Protein AF-0000000076353585 (afdb_homodimer)

Sequence (232 aa):
MDGVPEPHTGWTFLTNHARVLAAIADNHNARIRDIAAHCRLTERAVQKIIADLEQDGYLSHTREGRTNTYQIDPAKVLRHPAESGLSVASLLSVLARDEADRTGSSQDGGRHAAATMDGVPEPHTGWTFLTNHARVLAAIADNHNARIRDIAAHCRLTERAVQKIIADLEQDGYLSHTREGRTNTYQIDPAKVLRHPAESGLSVASLLSVLARDEADRTGSSQDGGRHAAAT

Organism: Streptomyces venezuelae (NCBI:txid54571)

InterPro domains:
  IPR000835 MarR-type HTH domain [PF12802] (16-64)
  IPR036388 Winged helix-like DNA-binding domain superfamily [G3DSA:1.10.10.10] (7-103)
  IPR036390 Winged helix DNA-binding domain superfamily [SSF46785] (16-74)

Radius of gyration: 20.51 Å; Cα contacts (8 Å, |Δi|>4): 302; chains: 2; bounding box: 51×63×80 Å

Secondary structure (DSSP, 8-state):
---------S--SB-HHHHHHHHHHH-TT--HHHHHHHHT--HHHHHHHHHHHHHTTSEEEEEETTEEEEEE-TTPBPSSGGGTT-BHHHHHHHHHHHHHHHHHHHGGGSS-----/---------S--SB-HHHHHHHHHHH-TT--HHHHHHHHT--HHHHHHHHHHHHHTTSEEEEEETTEEEEEE-TTPBPSSGGGTT-BHHHHHHHHHHHHHHHHHHSTTSSS-----

Foldseek 3Di:
DPPQQPPDPDDDDDDLLLQLLLVCVVPQFDDLVRSCVRSSHDSVVSVVSQVVCVVVPQWDWDDDPPIIGIDGDFQDWDDDPVGRVHTNVNSNVVVPPVVVVVVPVVVVPPVDDPDD/DPPQQPPDPDDDDDDLLLQLLLVCVVPQFDDLVRSCVRSSHDSVVSVVSQVVCVVVPQWDWDDDPPIIGIDGDFQDWDDDPVGRVHTNVNSNVVVPPVVVVVVPVVVVPPVDDPPD

pLDDT: mean 79.36, std 21.55, range [29.83, 97.62]

Nearest PDB structures (foldseek):
  4rs8-assembly1_B  TM=8.308E-01  e=4.180E-04  Sulfolobus sp. NOB8H2
  5k5q-assembly1_B  TM=6.939E-01  e=6.486E-04  Sulfolobus sp. NOB8H2
  5kk1-assembly1_A  TM=6.957E-01  e=1.007E-03  Sulfolobus sp. NOB8H2
  5k5q-assembly1_D  TM=6.888E-01  e=1.007E-03  Sulfolobus sp. NOB8H2
  2rdp-assembly1_A-2  TM=6.358E-01  e=5.837E-03  Geobacillus stearothermophilus

Structure (mmCIF, N/CA/C/O backbone):
data_AF-0000000076353585-model_v1
#
loop_
_entity.id
_entity.type
_entity.pdbx_description
1 polymer 'ArsR family transcriptional regulator'
#
loop_
_atom_site.group_PDB
_atom_site.id
_atom_site.type_symbol
_atom_site.label_atom_id
_atom_site.label_alt_id
_atom_site.label_comp_id
_atom_site.label_asym_id
_atom_site.label_entity_id
_atom_site.label_seq_id
_atom_site.pdbx_PDB_ins_code
_atom_site.Cartn_x
_atom_site.Cartn_y
_atom_site.Cartn_z
_atom_site.occupancy
_atom_site.B_iso_or_equiv
_atom_site.auth_seq_id
_atom_site.auth_comp_id
_atom_site.auth_asym_id
_atom_site.auth_atom_id
_atom_site.pdbx_PDB_model_num
ATOM 1 N N . MET A 1 1 ? 14.633 -10.211 -25.953 1 34.78 1 MET A N 1
ATOM 2 C CA . MET A 1 1 ? 15.008 -9.555 -24.703 1 34.78 1 MET A CA 1
ATOM 3 C C . MET A 1 1 ? 13.773 -9.242 -23.875 1 34.78 1 MET A C 1
ATOM 5 O O . MET A 1 1 ? 12.859 -8.555 -24.328 1 34.78 1 MET A O 1
ATOM 9 N N . ASP A 1 2 ? 13.32 -10.227 -23.203 1 38 2 ASP A N 1
ATOM 10 C CA . ASP A 1 2 ? 12.07 -10.188 -22.438 1 38 2 ASP A CA 1
ATOM 11 C C . ASP A 1 2 ? 11.992 -8.922 -21.578 1 38 2 ASP A C 1
ATOM 13 O O . ASP A 1 2 ? 12.828 -8.711 -20.703 1 38 2 ASP A O 1
ATOM 17 N N . GLY A 1 3 ? 11.672 -7.871 -22.266 1 40.31 3 GLY A N 1
ATOM 18 C CA . GLY A 1 3 ? 11.602 -6.52 -21.719 1 40.31 3 GLY A CA 1
ATOM 19 C C . GLY A 1 3 ? 11.086 -6.473 -20.297 1 40.31 3 GLY A C 1
ATOM 20 O O . GLY A 1 3 ? 9.969 -6.914 -20.016 1 40.31 3 GLY A O 1
ATOM 21 N N . VAL A 1 4 ? 12.008 -6.695 -19.406 1 48 4 VAL A N 1
ATOM 22 C CA . VAL A 1 4 ? 11.68 -6.504 -18 1 48 4 VAL A CA 1
ATOM 23 C C . VAL A 1 4 ? 10.781 -5.281 -17.844 1 48 4 VAL A C 1
ATOM 25 O O . VAL A 1 4 ? 11.086 -4.207 -18.359 1 48 4 VAL A O 1
ATOM 28 N N . PRO A 1 5 ? 9.547 -5.52 -17.719 1 52.25 5 PRO A N 1
ATOM 29 C CA . PRO A 1 5 ? 8.703 -4.336 -17.531 1 52.25 5 PRO A CA 1
ATOM 30 C C . PRO A 1 5 ? 9.359 -3.27 -16.656 1 52.25 5 PRO A C 1
ATOM 32 O O . PRO A 1 5 ? 10.125 -3.598 -15.75 1 52.25 5 PRO A O 1
ATOM 35 N N . GLU A 1 6 ? 9.805 -2.232 -17.172 1 52.41 6 GLU A N 1
ATOM 36 C CA . GLU A 1 6 ? 10.438 -1.125 -16.469 1 52.41 6 GLU A CA 1
ATOM 37 C C . GLU A 1 6 ? 9.703 -0.822 -15.156 1 52.41 6 GLU A C 1
ATOM 39 O O . GLU A 1 6 ? 8.477 -0.684 -15.148 1 52.41 6 GLU A O 1
ATOM 44 N N . PRO A 1 7 ? 10.352 -1.129 -14.023 1 55.44 7 PRO A N 1
ATOM 45 C CA . PRO A 1 7 ? 9.758 -0.772 -12.734 1 55.44 7 PRO A CA 1
ATOM 46 C C . PRO A 1 7 ? 9.195 0.646 -12.719 1 55.44 7 PRO A C 1
ATOM 48 O O . PRO A 1 7 ? 9.656 1.508 -13.469 1 55.44 7 PRO A O 1
ATOM 51 N N . HIS A 1 8 ? 7.973 0.809 -12.477 1 59.97 8 HIS A N 1
ATOM 52 C CA . HIS A 1 8 ? 7.414 2.146 -12.32 1 59.97 8 HIS A CA 1
ATOM 53 C C . HIS A 1 8 ? 8.352 3.047 -11.516 1 59.97 8 HIS A C 1
ATOM 55 O O . HIS A 1 8 ? 8.969 2.602 -10.547 1 59.97 8 HIS A O 1
ATOM 61 N N . THR A 1 9 ? 8.734 4.109 -12.305 1 72.19 9 THR A N 1
ATOM 62 C CA . THR A 1 9 ? 9.633 5.094 -11.711 1 72.19 9 THR A CA 1
ATOM 63 C C . THR A 1 9 ? 8.859 6.059 -10.812 1 72.19 9 THR A C 1
ATOM 65 O O . THR A 1 9 ? 7.719 6.406 -11.109 1 72.19 9 THR A O 1
ATOM 68 N N . GLY A 1 10 ? 9.25 6.129 -9.578 1 85.19 10 GLY A N 1
ATOM 69 C CA . GLY A 1 10 ? 8.68 7.074 -8.625 1 85.19 10 GLY A CA 1
ATOM 70 C C . GLY A 1 10 ? 7.984 6.402 -7.457 1 85.19 10 GLY A C 1
ATOM 71 O O . GLY A 1 10 ? 7.906 5.172 -7.398 1 85.19 10 GLY A O 1
ATOM 72 N N . TRP A 1 11 ? 7.582 7.297 -6.621 1 89.19 11 TRP A N 1
ATOM 73 C CA . TRP A 1 11 ? 6.941 6.766 -5.426 1 89.19 11 TRP A CA 1
ATOM 74 C C . TRP A 1 11 ? 5.543 6.238 -5.742 1 89.19 11 TRP A C 1
ATOM 76 O O . TRP A 1 11 ? 4.906 6.695 -6.695 1 89.19 11 TRP A O 1
ATOM 86 N N . THR A 1 12 ? 5.055 5.184 -5.055 1 91.62 12 THR A N 1
ATOM 87 C CA . THR A 1 12 ? 3.715 4.605 -5.129 1 91.62 12 THR A CA 1
ATOM 88 C C . THR A 1 12 ? 3.129 4.422 -3.73 1 91.62 12 THR A C 1
ATOM 90 O O . THR A 1 12 ? 3.836 4.57 -2.73 1 91.62 12 THR A O 1
ATOM 93 N N . PHE A 1 13 ? 1.825 4.082 -3.686 1 92.19 13 PHE A N 1
ATOM 94 C CA . PHE A 1 13 ? 1.173 3.902 -2.393 1 92.19 13 PHE A CA 1
ATOM 95 C C . PHE A 1 13 ? 1.295 2.459 -1.921 1 92.19 13 PHE A C 1
ATOM 97 O O . PHE A 1 13 ? 1.41 2.199 -0.722 1 92.19 13 PHE A O 1
ATOM 104 N N . LEU A 1 14 ? 1.297 1.546 -2.889 1 91.81 14 LEU A N 1
ATOM 105 C CA . LEU A 1 14 ? 1.361 0.126 -2.561 1 91.81 14 LEU A CA 1
ATOM 106 C C . LEU A 1 14 ? 2.723 -0.455 -2.924 1 91.81 14 LEU A C 1
ATOM 108 O O . LEU A 1 14 ? 3.33 -0.05 -3.918 1 91.81 14 LEU A O 1
ATOM 112 N N . THR A 1 15 ? 3.176 -1.395 -2.137 1 93.12 15 THR A N 1
ATOM 113 C CA . THR A 1 15 ? 4.438 -2.074 -2.408 1 93.12 15 THR A CA 1
ATOM 114 C C . THR A 1 15 ? 4.242 -3.186 -3.434 1 93.12 15 THR A C 1
ATOM 116 O O . THR A 1 15 ? 3.111 -3.525 -3.783 1 93.12 15 THR A O 1
ATOM 119 N N . ASN A 1 16 ? 5.332 -3.754 -3.852 1 93.94 16 ASN A N 1
ATOM 120 C CA . ASN A 1 16 ? 5.277 -4.918 -4.73 1 93.94 16 ASN A CA 1
ATOM 121 C C . ASN A 1 16 ? 4.633 -6.113 -4.035 1 93.94 16 ASN A C 1
ATOM 123 O O . ASN A 1 16 ? 3.906 -6.887 -4.664 1 93.94 16 ASN A O 1
ATOM 127 N N . HIS A 1 17 ? 4.918 -6.227 -2.732 1 95.12 17 HIS A N 1
ATOM 128 C CA . HIS A 1 17 ? 4.301 -7.301 -1.962 1 95.12 17 HIS A CA 1
ATOM 129 C C . HIS A 1 17 ? 2.777 -7.203 -2.006 1 95.12 17 HIS A C 1
ATOM 131 O O . HIS A 1 17 ? 2.094 -8.211 -2.211 1 95.12 17 HIS A O 1
ATOM 137 N N . ALA A 1 18 ? 2.293 -6.043 -1.854 1 93.25 18 ALA A N 1
ATOM 138 C CA . ALA A 1 18 ? 0.85 -5.816 -1.89 1 93.25 18 ALA A CA 1
ATOM 139 C C . ALA A 1 18 ? 0.275 -6.148 -3.264 1 93.25 18 ALA A C 1
ATOM 141 O O . ALA A 1 18 ? -0.78 -6.781 -3.365 1 93.25 18 ALA A O 1
ATOM 142 N N . ARG A 1 19 ? 0.931 -5.758 -4.238 1 92.94 19 ARG A N 1
ATOM 143 C CA . ARG A 1 19 ? 0.463 -5.969 -5.605 1 92.94 19 ARG A CA 1
ATOM 144 C C . ARG A 1 19 ? 0.43 -7.453 -5.953 1 92.94 19 ARG A C 1
ATOM 146 O O . ARG A 1 19 ? -0.514 -7.926 -6.59 1 92.94 19 ARG A O 1
ATOM 153 N N . VAL A 1 20 ? 1.427 -8.055 -5.555 1 95.5 20 VAL A N 1
ATOM 154 C CA . VAL A 1 20 ? 1.499 -9.492 -5.805 1 95.5 20 VAL A CA 1
ATOM 155 C C . VAL A 1 20 ? 0.377 -10.203 -5.051 1 95.5 20 VAL A C 1
ATOM 157 O O . VAL A 1 20 ? -0.31 -11.055 -5.613 1 95.5 20 VAL A O 1
ATOM 160 N N . LEU A 1 21 ? 0.195 -9.852 -3.826 1 95.12 21 LEU A N 1
ATOM 161 C CA . LEU A 1 21 ? -0.879 -10.445 -3.035 1 95.12 21 LEU A CA 1
ATOM 162 C C . LEU A 1 21 ? -2.234 -10.203 -3.691 1 95.12 21 LEU A C 1
ATOM 164 O O . LEU A 1 21 ? -3.078 -11.102 -3.734 1 95.12 21 LEU A O 1
ATOM 168 N N . ALA A 1 22 ? -2.436 -9.062 -4.18 1 93.19 22 ALA A N 1
ATOM 169 C CA . ALA A 1 22 ? -3.689 -8.719 -4.84 1 93.19 22 ALA A CA 1
ATOM 170 C C . ALA A 1 22 ? -3.895 -9.555 -6.102 1 93.19 22 ALA A C 1
ATOM 172 O O . ALA A 1 22 ? -5.008 -10.008 -6.379 1 93.19 22 ALA A O 1
ATOM 173 N N . ALA A 1 23 ? -2.836 -9.664 -6.84 1 93.5 23 ALA A N 1
ATOM 174 C CA . ALA A 1 23 ? -2.91 -10.469 -8.055 1 93.5 23 ALA A CA 1
ATOM 175 C C . ALA A 1 23 ? -3.314 -11.906 -7.73 1 93.5 23 ALA A C 1
ATOM 177 O O . ALA A 1 23 ? -4.125 -12.5 -8.445 1 93.5 23 ALA A O 1
ATOM 178 N N . ILE A 1 24 ? -2.738 -12.391 -6.68 1 94.94 24 ILE A N 1
ATOM 179 C CA . ILE A 1 24 ? -3.037 -13.758 -6.262 1 94.94 24 ILE A CA 1
ATOM 180 C C . ILE A 1 24 ? -4.48 -13.836 -5.766 1 94.94 24 ILE A C 1
ATOM 182 O O . ILE A 1 24 ? -5.168 -14.836 -6.008 1 94.94 24 ILE A O 1
ATOM 186 N N . ALA A 1 25 ? -4.898 -12.859 -5.059 1 93.56 25 ALA A N 1
ATOM 187 C CA . ALA A 1 25 ? -6.277 -12.82 -4.574 1 93.56 25 ALA A CA 1
ATOM 188 C C . ALA A 1 25 ? -7.266 -12.844 -5.738 1 93.56 25 ALA A C 1
ATOM 190 O O . ALA A 1 25 ? -8.367 -13.391 -5.609 1 93.56 25 ALA A O 1
ATOM 191 N N . ASP A 1 26 ? -6.953 -12.273 -6.801 1 91.12 26 ASP A N 1
ATOM 192 C CA . ASP A 1 26 ? -7.801 -12.227 -7.988 1 91.12 26 ASP A CA 1
ATOM 193 C C . ASP A 1 26 ? -7.859 -13.594 -8.672 1 91.12 26 ASP A C 1
ATOM 195 O O . ASP A 1 26 ? -8.883 -13.953 -9.258 1 91.12 26 ASP A O 1
ATOM 199 N N . ASN A 1 27 ? -6.727 -14.203 -8.703 1 93.69 27 ASN A N 1
ATOM 200 C CA . ASN A 1 27 ? -6.613 -15.539 -9.289 1 93.69 27 ASN A CA 1
ATOM 201 C C . ASN A 1 27 ? -5.699 -16.438 -8.461 1 93.69 27 ASN A C 1
ATOM 203 O O . ASN A 1 27 ? -4.477 -16.391 -8.609 1 93.69 27 ASN A O 1
ATOM 207 N N . HIS A 1 28 ? -6.285 -17.344 -7.746 1 94 28 HIS A N 1
ATOM 208 C CA . HIS A 1 28 ? -5.578 -18.188 -6.785 1 94 28 HIS A CA 1
ATOM 209 C C . HIS A 1 28 ? -4.762 -19.266 -7.492 1 94 28 HIS A C 1
ATOM 211 O O . HIS A 1 28 ? -3.996 -19.984 -6.852 1 94 28 HIS A O 1
ATOM 217 N N . ASN A 1 29 ? -4.922 -19.359 -8.742 1 94.06 29 ASN A N 1
ATOM 218 C CA . ASN A 1 29 ? -4.168 -20.328 -9.523 1 94.06 29 ASN A CA 1
ATOM 219 C C . ASN A 1 29 ? -3.234 -19.641 -10.523 1 94.06 29 ASN A C 1
ATOM 221 O O . ASN A 1 29 ? -2.777 -20.266 -11.477 1 94.06 29 ASN A O 1
ATOM 225 N N . ALA A 1 30 ? -3.014 -18.406 -10.273 1 93.88 30 ALA A N 1
ATOM 226 C CA . ALA A 1 30 ? -2.188 -17.625 -11.195 1 93.88 30 ALA A CA 1
ATOM 227 C C . ALA A 1 30 ? -0.774 -18.203 -11.273 1 93.88 30 ALA A C 1
ATOM 229 O O . ALA A 1 30 ? -0.198 -18.594 -10.266 1 93.88 30 ALA A O 1
ATOM 230 N N . ARG A 1 31 ? -0.235 -18.219 -12.523 1 95.25 31 ARG A N 1
ATOM 231 C CA . ARG A 1 31 ? 1.156 -18.609 -12.711 1 95.25 31 ARG A CA 1
ATOM 232 C C . ARG A 1 31 ? 2.102 -17.453 -12.398 1 95.25 31 ARG A C 1
ATOM 234 O O . ARG A 1 31 ? 1.747 -16.297 -12.586 1 95.25 31 ARG A O 1
ATOM 241 N N . ILE A 1 32 ? 3.314 -17.844 -11.961 1 95.12 32 ILE A N 1
ATOM 242 C CA . ILE A 1 32 ? 4.324 -16.859 -11.586 1 95.12 32 ILE A CA 1
ATOM 243 C C . ILE A 1 32 ? 4.555 -15.891 -12.742 1 95.12 32 ILE A C 1
ATOM 245 O O . ILE A 1 32 ? 4.641 -14.68 -12.539 1 95.12 32 ILE A O 1
ATOM 249 N N . ARG A 1 33 ? 4.609 -16.406 -13.977 1 95.69 33 ARG A N 1
ATOM 250 C CA . ARG A 1 33 ? 4.875 -15.586 -15.148 1 95.69 33 ARG A CA 1
ATOM 251 C C . ARG A 1 33 ? 3.758 -14.57 -15.367 1 95.69 33 ARG A C 1
ATOM 253 O O . ARG A 1 33 ? 4.016 -13.43 -15.75 1 95.69 33 ARG A O 1
ATOM 260 N N . ASP A 1 34 ? 2.514 -14.945 -15.141 1 95.44 34 ASP A N 1
ATOM 261 C CA . ASP A 1 34 ? 1.366 -14.062 -15.312 1 95.44 34 ASP A CA 1
ATOM 262 C C . ASP A 1 34 ? 1.351 -12.977 -14.242 1 95.44 34 ASP A C 1
ATOM 264 O O . ASP A 1 34 ? 1.038 -11.812 -14.531 1 95.44 34 ASP A O 1
ATOM 268 N N . ILE A 1 35 ? 1.691 -13.352 -12.992 1 94.75 35 ILE A N 1
ATOM 269 C CA . ILE A 1 35 ? 1.768 -12.383 -11.898 1 94.75 35 ILE A CA 1
ATOM 270 C C . ILE A 1 35 ? 2.846 -11.344 -12.203 1 94.75 35 ILE A C 1
ATOM 272 O O . ILE A 1 35 ? 2.629 -10.148 -12.023 1 94.75 35 ILE A O 1
ATOM 276 N N . ALA A 1 36 ? 3.949 -11.867 -12.656 1 95.81 36 ALA A N 1
ATOM 277 C CA . ALA A 1 36 ? 5.082 -11 -12.984 1 95.81 36 ALA A CA 1
ATOM 278 C C . ALA A 1 36 ? 4.695 -9.969 -14.039 1 95.81 36 ALA A C 1
ATOM 280 O O . ALA A 1 36 ? 4.953 -8.773 -13.875 1 95.81 36 ALA A O 1
ATOM 281 N N . ALA A 1 37 ? 4.039 -10.391 -15.109 1 93.06 37 ALA A N 1
ATOM 282 C CA . ALA A 1 37 ? 3.594 -9.508 -16.172 1 93.06 37 ALA A CA 1
ATOM 283 C C . ALA A 1 37 ? 2.588 -8.484 -15.656 1 93.06 37 ALA A C 1
ATOM 285 O O . ALA A 1 37 ? 2.688 -7.293 -15.969 1 93.06 37 ALA A O 1
ATOM 286 N N . HIS A 1 38 ? 1.675 -8.914 -14.867 1 89.56 38 HIS A N 1
ATOM 287 C CA . HIS A 1 38 ? 0.62 -8.062 -14.336 1 89.56 38 HIS A CA 1
ATOM 288 C C . HIS A 1 38 ? 1.194 -6.977 -13.43 1 89.56 38 HIS A C 1
ATOM 290 O O . HIS A 1 38 ? 0.773 -5.82 -13.492 1 89.56 38 HIS A O 1
ATOM 296 N N . CYS A 1 39 ? 2.131 -7.305 -12.547 1 91.12 39 CYS A N 1
ATOM 297 C CA . CYS A 1 39 ? 2.691 -6.395 -11.555 1 91.12 39 CYS A CA 1
ATOM 298 C C . CYS A 1 39 ? 3.904 -5.656 -12.109 1 91.12 39 CYS A C 1
ATOM 300 O O . CYS A 1 39 ? 4.484 -4.805 -11.438 1 91.12 39 CYS A O 1
ATOM 302 N N . ARG A 1 40 ? 4.301 -5.957 -13.32 1 90.81 40 ARG A N 1
ATOM 303 C CA . ARG A 1 40 ? 5.473 -5.371 -13.969 1 90.81 40 ARG A CA 1
ATOM 304 C C . ARG A 1 40 ? 6.734 -5.617 -13.148 1 90.81 40 ARG A C 1
ATOM 306 O O . ARG A 1 40 ? 7.477 -4.684 -12.844 1 90.81 40 ARG A O 1
ATOM 313 N N . LEU A 1 41 ? 6.875 -6.828 -12.742 1 94.19 41 LEU A N 1
ATOM 314 C CA . LEU A 1 41 ? 8.039 -7.324 -12.008 1 94.19 41 LEU A CA 1
ATOM 315 C C . LEU A 1 41 ? 8.695 -8.477 -12.758 1 94.19 41 LEU A C 1
ATOM 317 O O . LEU A 1 41 ? 8.125 -9.016 -13.711 1 94.19 41 LEU A O 1
ATOM 321 N N . THR A 1 42 ? 9.938 -8.836 -12.375 1 95 42 THR A N 1
ATOM 322 C CA . THR A 1 42 ? 10.547 -10.062 -12.859 1 95 42 THR A CA 1
ATOM 323 C C . THR A 1 42 ? 9.945 -11.281 -12.164 1 95 42 THR A C 1
ATOM 325 O O . THR A 1 42 ? 9.414 -11.164 -11.055 1 95 42 THR A O 1
ATOM 328 N N . GLU A 1 43 ? 10.078 -12.445 -12.836 1 96.88 43 GLU A N 1
ATOM 329 C CA . GLU A 1 43 ? 9.625 -13.688 -12.219 1 96.88 43 GLU A CA 1
ATOM 330 C C . GLU A 1 43 ? 10.398 -13.984 -10.938 1 96.88 43 GLU A C 1
ATOM 332 O O . GLU A 1 43 ? 9.828 -14.492 -9.969 1 96.88 43 GLU A O 1
ATOM 337 N N . ARG A 1 44 ? 11.688 -13.664 -10.984 1 96.94 44 ARG A N 1
ATOM 338 C CA . ARG A 1 44 ? 12.516 -13.867 -9.805 1 96.94 44 ARG A CA 1
ATOM 339 C C . ARG A 1 44 ? 12 -13.047 -8.625 1 96.94 44 ARG A C 1
ATOM 341 O O . ARG A 1 44 ? 11.922 -13.555 -7.5 1 96.94 44 ARG A O 1
ATOM 348 N N . ALA A 1 45 ? 11.664 -11.789 -8.844 1 96.69 45 ALA A N 1
ATOM 349 C CA . ALA A 1 45 ? 11.133 -10.922 -7.805 1 96.69 45 ALA A CA 1
ATOM 350 C C . ALA A 1 45 ? 9.82 -11.469 -7.25 1 96.69 45 ALA A C 1
ATOM 352 O O . ALA A 1 45 ? 9.594 -11.445 -6.039 1 96.69 45 ALA A O 1
ATOM 353 N N . VAL A 1 46 ? 9.008 -11.977 -8.117 1 96.81 46 VAL A N 1
ATOM 354 C CA . VAL A 1 46 ? 7.727 -12.523 -7.703 1 96.81 46 VAL A CA 1
ATOM 355 C C . VAL A 1 46 ? 7.949 -13.766 -6.836 1 96.81 46 VAL A C 1
ATOM 357 O O . VAL A 1 46 ? 7.289 -13.938 -5.809 1 96.81 46 VAL A O 1
ATOM 360 N N . GLN A 1 47 ? 8.797 -14.609 -7.223 1 97.06 47 GLN A N 1
ATOM 361 C CA . GLN A 1 47 ? 9.125 -15.789 -6.434 1 97.06 47 GLN A CA 1
ATOM 362 C C . GLN A 1 47 ? 9.57 -15.406 -5.027 1 97.06 47 GLN A C 1
ATOM 364 O O . GLN A 1 47 ? 9.133 -16 -4.043 1 97.06 47 GLN A O 1
ATOM 369 N N . LYS A 1 48 ? 10.414 -14.414 -4.953 1 97.62 48 LYS A N 1
ATOM 370 C CA . LYS A 1 48 ? 10.891 -13.938 -3.656 1 97.62 48 LYS A CA 1
ATOM 371 C C . LYS A 1 48 ? 9.75 -13.375 -2.818 1 97.62 48 LYS A C 1
ATOM 373 O O . LYS A 1 48 ? 9.656 -13.648 -1.619 1 97.62 48 LYS A O 1
ATOM 378 N N . ILE A 1 49 ? 9 -12.578 -3.447 1 97.31 49 ILE A N 1
ATOM 379 C CA . ILE A 1 49 ? 7.863 -11.969 -2.76 1 97.31 49 ILE A CA 1
ATOM 380 C C . I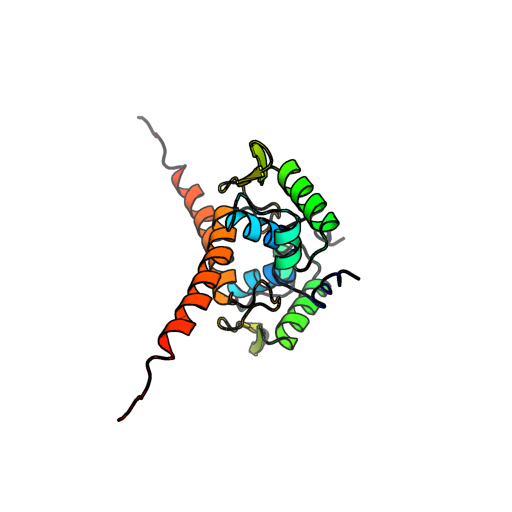LE A 1 49 ? 6.934 -13.062 -2.232 1 97.31 49 ILE A C 1
ATOM 382 O O . ILE A 1 49 ? 6.488 -13.008 -1.084 1 97.31 49 ILE A O 1
ATOM 386 N N . ILE A 1 50 ? 6.605 -14.062 -3.055 1 96.94 50 ILE A N 1
ATOM 387 C CA . ILE A 1 50 ? 5.75 -15.172 -2.643 1 96.94 50 ILE A CA 1
ATOM 388 C C . ILE A 1 50 ? 6.379 -15.898 -1.453 1 96.94 50 ILE A C 1
ATOM 390 O O . ILE A 1 50 ? 5.691 -16.234 -0.488 1 96.94 50 ILE A O 1
ATOM 394 N N . ALA A 1 51 ? 7.625 -16.141 -1.525 1 97.19 51 ALA A N 1
ATOM 395 C CA . ALA A 1 51 ? 8.336 -16.766 -0.415 1 97.19 51 ALA A CA 1
ATOM 396 C C . ALA A 1 51 ? 8.219 -15.93 0.856 1 97.19 51 ALA A C 1
ATOM 398 O O . ALA A 1 51 ? 7.996 -16.469 1.943 1 97.19 51 ALA A O 1
ATOM 399 N N . ASP A 1 52 ? 8.422 -14.625 0.77 1 96.75 52 ASP A N 1
ATOM 400 C CA . ASP A 1 52 ? 8.273 -13.711 1.899 1 96.75 52 ASP A CA 1
ATOM 401 C C . ASP A 1 52 ? 6.875 -13.82 2.506 1 96.75 52 ASP A C 1
ATOM 403 O O . ASP A 1 52 ? 6.73 -13.922 3.727 1 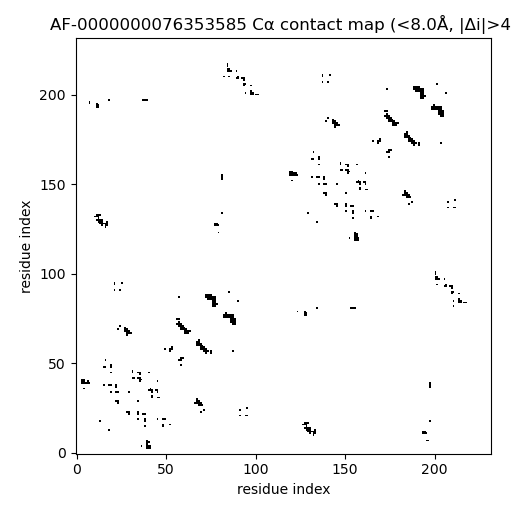96.75 52 ASP A O 1
ATOM 407 N N . LEU A 1 53 ? 5.875 -13.766 1.645 1 96.62 53 LEU A N 1
ATOM 408 C CA . LEU A 1 53 ? 4.48 -13.805 2.078 1 96.62 53 LEU A CA 1
ATOM 409 C C . LEU A 1 53 ? 4.16 -15.125 2.77 1 96.62 53 LEU A C 1
ATOM 411 O O . LEU A 1 53 ? 3.422 -15.148 3.758 1 96.62 53 LEU A O 1
ATOM 415 N N . GLU A 1 54 ? 4.727 -16.203 2.25 1 96.69 54 GLU A N 1
ATOM 416 C CA . GLU A 1 54 ? 4.523 -17.516 2.859 1 96.69 54 GLU A CA 1
ATOM 417 C C . GLU A 1 54 ? 5.223 -17.609 4.215 1 96.69 54 GLU A C 1
ATOM 419 O O . GLU A 1 54 ? 4.645 -18.109 5.18 1 96.69 54 GLU A O 1
ATOM 424 N N . GLN A 1 55 ? 6.41 -17.125 4.254 1 95.62 55 GLN A N 1
ATOM 425 C CA . GLN A 1 55 ? 7.195 -17.172 5.484 1 95.62 55 GLN A CA 1
ATOM 426 C C . GLN A 1 55 ? 6.504 -16.406 6.605 1 95.62 55 GLN A C 1
ATOM 428 O O . GLN A 1 55 ? 6.539 -16.828 7.766 1 95.62 55 GLN A O 1
ATOM 433 N N . ASP A 1 56 ? 5.902 -15.32 6.246 1 94.19 56 ASP A N 1
ATOM 434 C CA . ASP A 1 56 ? 5.281 -14.469 7.258 1 94.19 56 ASP A CA 1
ATOM 435 C C . ASP A 1 56 ? 3.812 -14.844 7.457 1 94.19 56 ASP A C 1
ATOM 437 O O . ASP A 1 56 ? 3.092 -14.172 8.203 1 94.19 56 ASP A O 1
ATOM 441 N N . GLY A 1 57 ? 3.309 -15.859 6.758 1 94.06 57 GLY A N 1
ATOM 442 C CA . GLY A 1 57 ? 2.021 -16.469 7.055 1 94.06 57 GLY A CA 1
ATOM 443 C C . GLY A 1 57 ? 0.87 -15.836 6.297 1 94.06 57 GLY A C 1
ATOM 444 O O . GLY A 1 57 ? -0.296 -16.094 6.605 1 94.06 57 GLY A O 1
ATOM 445 N N . TYR A 1 58 ? 1.077 -15.055 5.336 1 95.38 58 TYR A N 1
ATOM 446 C CA . TYR A 1 58 ? 0.021 -14.383 4.59 1 95.38 58 TYR A CA 1
ATOM 447 C C . TYR A 1 58 ? -0.531 -15.289 3.494 1 95.38 58 TYR A C 1
ATOM 449 O O . TYR A 1 58 ? -1.688 -15.148 3.088 1 95.38 58 TYR A O 1
ATOM 457 N N . LEU A 1 59 ? 0.35 -16.141 3.006 1 95.12 59 LEU A N 1
ATOM 458 C CA . LEU A 1 59 ? 0.05 -17 1.865 1 95.12 59 LEU A CA 1
ATOM 459 C C . LEU A 1 59 ? 0.52 -18.422 2.123 1 95.12 59 LEU A C 1
ATOM 461 O O . LEU A 1 59 ? 1.45 -18.641 2.902 1 95.12 59 LEU A O 1
ATOM 465 N N . SER A 1 60 ? -0.184 -19.312 1.597 1 95.62 60 SER A N 1
ATOM 466 C CA . SER A 1 60 ? 0.265 -20.703 1.46 1 95.62 60 SER A CA 1
ATOM 467 C C . SER A 1 60 ? -0.071 -21.25 0.081 1 95.62 60 SER A C 1
ATOM 469 O O . SER A 1 60 ? -0.945 -20.734 -0.611 1 95.62 60 SER A O 1
ATOM 471 N N . HIS A 1 61 ? 0.743 -22.109 -0.341 1 93.94 61 HIS A N 1
ATOM 472 C CA . HIS A 1 61 ? 0.378 -22.719 -1.618 1 93.94 61 HIS A CA 1
ATOM 473 C C . HIS A 1 61 ? 0.457 -24.234 -1.555 1 93.94 61 HIS A C 1
ATOM 475 O O . HIS A 1 61 ? 1.163 -24.797 -0.709 1 93.94 61 HIS A O 1
ATOM 481 N N . THR A 1 62 ? -0.404 -24.859 -2.283 1 92.12 62 THR A N 1
ATOM 482 C CA . THR A 1 62 ? -0.406 -26.297 -2.494 1 92.12 62 THR A CA 1
ATOM 483 C C . THR A 1 62 ? -0.339 -26.625 -3.982 1 92.12 62 THR A C 1
A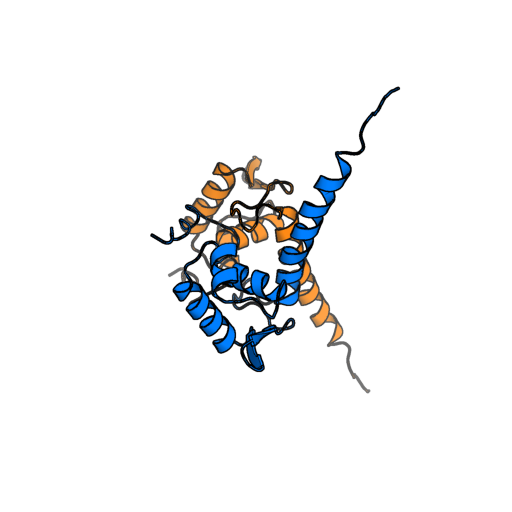TOM 485 O O . THR A 1 62 ? -0.814 -25.844 -4.816 1 92.12 62 THR A O 1
ATOM 488 N N . ARG A 1 63 ? 0.383 -27.703 -4.211 1 89.25 63 ARG A N 1
ATOM 489 C CA . ARG A 1 63 ? 0.5 -28.141 -5.594 1 89.25 63 ARG A CA 1
ATOM 490 C C . ARG A 1 63 ? -0.53 -29.219 -5.914 1 89.25 63 ARG A C 1
ATOM 492 O O . ARG A 1 63 ? -0.639 -30.219 -5.195 1 89.25 63 ARG A O 1
ATOM 499 N N . GLU A 1 64 ? -1.35 -28.875 -6.797 1 85.06 64 GLU A N 1
ATOM 500 C CA . GLU A 1 64 ? -2.26 -29.875 -7.348 1 85.06 64 GLU A CA 1
ATOM 501 C C . GLU A 1 64 ? -1.872 -30.25 -8.773 1 85.06 64 GLU A C 1
ATOM 503 O O . GLU A 1 64 ? -2.236 -29.547 -9.727 1 85.06 64 GLU A O 1
ATOM 508 N N . GLY A 1 65 ? -1.436 -31.453 -8.922 1 85.5 65 GLY A N 1
ATOM 509 C CA . GLY A 1 65 ? -0.886 -31.812 -10.219 1 85.5 65 GLY A CA 1
ATOM 510 C C . GLY A 1 65 ? 0.209 -30.859 -10.68 1 85.5 65 GLY A C 1
ATOM 511 O O . GLY A 1 65 ? 1.235 -30.719 -10.016 1 85.5 65 GLY A O 1
ATOM 512 N N . ARG A 1 66 ? -0.035 -30.172 -11.812 1 85.12 66 ARG A N 1
ATOM 513 C CA . ARG A 1 66 ? 0.963 -29.266 -12.375 1 85.12 66 ARG A CA 1
ATOM 514 C C . ARG A 1 66 ? 0.63 -27.812 -12.055 1 85.12 66 ARG A C 1
ATOM 516 O O . ARG A 1 66 ? 1.279 -26.891 -12.562 1 85.12 66 ARG A O 1
ATOM 523 N N . THR A 1 67 ? -0.41 -27.641 -11.188 1 87.56 67 THR A N 1
ATOM 524 C CA . THR A 1 67 ? -0.883 -26.297 -10.914 1 87.56 67 THR A CA 1
ATOM 525 C C . THR A 1 67 ? -0.743 -25.953 -9.438 1 87.56 67 THR A C 1
ATOM 527 O O . THR A 1 67 ? -1.021 -26.797 -8.578 1 87.56 67 THR A O 1
ATOM 530 N N . ASN A 1 68 ? -0.135 -24.781 -9.219 1 91 68 ASN A N 1
ATOM 531 C CA . ASN A 1 68 ? -0.1 -24.266 -7.855 1 91 68 ASN A CA 1
ATOM 532 C C . ASN A 1 68 ? -1.39 -23.531 -7.496 1 91 68 ASN A C 1
ATOM 534 O O . ASN A 1 68 ? -1.947 -22.812 -8.328 1 91 68 ASN A O 1
ATOM 538 N N . THR A 1 69 ? -1.902 -23.875 -6.312 1 94.19 69 THR A N 1
ATOM 539 C CA . THR A 1 69 ? -3.047 -23.141 -5.777 1 94.19 69 THR A CA 1
ATOM 540 C C . THR A 1 69 ? -2.654 -22.359 -4.531 1 94.19 69 THR A C 1
ATOM 542 O O . THR A 1 69 ? -2.121 -22.922 -3.576 1 94.19 69 THR A O 1
ATOM 545 N N . TYR A 1 70 ? -2.955 -21.047 -4.508 1 96.06 70 TYR A N 1
ATOM 546 C CA . TYR A 1 70 ? -2.592 -20.172 -3.402 1 96.06 70 TYR A CA 1
ATOM 547 C C . TYR A 1 70 ? -3.789 -19.922 -2.496 1 96.06 70 TYR A C 1
ATOM 549 O O . TYR A 1 70 ? -4.914 -19.75 -2.973 1 96.06 70 TYR A O 1
ATOM 557 N N . GLN A 1 71 ? -3.498 -19.969 -1.228 1 95.31 71 GLN A N 1
ATOM 558 C CA . GLN A 1 71 ? -4.488 -19.609 -0.219 1 95.31 71 GLN A CA 1
ATOM 559 C C . GLN A 1 71 ? -4.008 -18.438 0.622 1 95.31 71 GLN A C 1
ATOM 561 O O . GLN A 1 71 ? -2.871 -18.422 1.1 1 95.31 71 GLN A O 1
ATOM 566 N N . ILE A 1 72 ? -4.926 -17.484 0.736 1 95.69 72 ILE A N 1
ATOM 567 C CA . ILE A 1 72 ? -4.609 -16.297 1.507 1 95.69 72 ILE A CA 1
ATOM 568 C C . ILE A 1 72 ? -5.328 -16.344 2.854 1 95.69 72 ILE A C 1
ATOM 570 O O . ILE A 1 72 ? -6.492 -16.75 2.928 1 95.69 72 ILE A O 1
ATOM 574 N N . ASP A 1 73 ? -4.66 -15.984 3.879 1 94.56 73 ASP A N 1
ATOM 575 C CA . ASP A 1 73 ? -5.301 -15.805 5.18 1 94.56 73 ASP A CA 1
ATOM 576 C C . ASP A 1 73 ? -5.871 -14.398 5.32 1 94.56 73 ASP A C 1
ATOM 578 O O . ASP A 1 73 ? -5.145 -13.461 5.668 1 94.56 73 ASP A O 1
ATOM 582 N N . PRO A 1 74 ? -7.148 -14.289 5.215 1 90.38 74 PRO A N 1
ATOM 583 C CA . PRO A 1 74 ? -7.758 -12.961 5.191 1 90.38 74 PRO A CA 1
ATOM 584 C C . PRO A 1 74 ? -7.734 -12.273 6.555 1 90.38 74 PRO A C 1
ATOM 586 O O . PRO A 1 74 ? -7.832 -11.047 6.637 1 90.38 74 PRO A O 1
ATOM 589 N N . ALA A 1 75 ? -7.59 -12.992 7.586 1 90.38 75 ALA A N 1
ATOM 590 C CA . ALA A 1 75 ? -7.688 -12.445 8.938 1 90.38 75 ALA A CA 1
ATOM 591 C C . ALA A 1 75 ? -6.328 -11.938 9.422 1 90.38 75 ALA A C 1
ATOM 593 O O . ALA A 1 75 ? -6.246 -11.234 10.43 1 90.38 75 ALA A O 1
ATOM 594 N N . LYS A 1 76 ? -5.379 -12.312 8.719 1 91.44 76 LYS A N 1
ATOM 595 C CA . LYS A 1 76 ? -4.043 -11.875 9.109 1 91.44 76 LYS A CA 1
ATOM 596 C C . LYS A 1 76 ? -3.93 -10.352 9.07 1 91.44 76 LYS A C 1
ATOM 598 O O . LYS A 1 76 ? -4.426 -9.711 8.141 1 91.44 76 LYS A O 1
ATOM 603 N N . VAL A 1 77 ? -3.219 -9.844 10.117 1 89.38 77 VAL A N 1
ATOM 604 C CA . VAL A 1 77 ? -3.09 -8.398 10.227 1 89.38 77 VAL A CA 1
ATOM 605 C C . VAL A 1 77 ? -1.816 -7.938 9.516 1 89.38 77 VAL A C 1
ATOM 607 O O . VAL A 1 77 ? -0.84 -8.688 9.438 1 89.38 77 VAL A O 1
ATOM 610 N N . LEU A 1 78 ? -1.893 -6.691 9.102 1 88.69 78 LEU A N 1
ATOM 611 C CA . LEU A 1 78 ? -0.753 -6.137 8.383 1 88.69 78 LEU A CA 1
ATOM 612 C C . LEU A 1 78 ? 0.448 -5.973 9.312 1 88.69 78 LEU A C 1
ATOM 614 O O . LEU A 1 78 ? 0.285 -5.719 10.508 1 88.69 78 LEU A O 1
ATOM 618 N N . ARG A 1 79 ? 1.562 -6.047 8.812 1 82.56 79 ARG A N 1
ATOM 619 C CA . ARG A 1 79 ? 2.83 -6.188 9.523 1 82.56 79 ARG A CA 1
ATOM 620 C C . ARG A 1 79 ? 3.225 -4.887 10.211 1 82.56 79 ARG A C 1
ATOM 622 O O . ARG A 1 79 ? 3.811 -4.902 11.297 1 82.56 79 ARG A O 1
ATOM 629 N N . HIS A 1 80 ? 2.918 -3.766 9.594 1 79.75 80 HIS A N 1
ATOM 630 C CA . HIS A 1 80 ? 3.373 -2.5 10.156 1 79.75 80 HIS A CA 1
ATOM 631 C C . HIS A 1 80 ? 2.533 -2.105 11.367 1 79.75 80 HIS A C 1
ATOM 633 O O . HIS A 1 80 ? 1.301 -2.15 11.32 1 79.75 80 HIS A O 1
ATOM 639 N N . PRO A 1 81 ? 3.207 -1.712 12.383 1 74.81 81 PRO A N 1
ATOM 640 C CA . PRO A 1 81 ? 2.475 -1.354 13.602 1 74.81 81 PRO A CA 1
ATOM 641 C C . PRO A 1 81 ? 1.423 -0.272 13.359 1 74.81 81 PRO A C 1
ATOM 643 O O . PRO A 1 81 ? 0.357 -0.292 13.984 1 74.81 81 PRO A O 1
ATOM 646 N N . ALA A 1 82 ? 1.728 0.668 12.547 1 75 82 ALA A N 1
ATOM 647 C CA . ALA A 1 82 ? 0.775 1.736 12.258 1 75 82 ALA A CA 1
ATOM 648 C C . ALA A 1 82 ? -0.459 1.189 11.547 1 75 82 ALA A C 1
ATOM 650 O O . ALA A 1 82 ? -1.489 1.863 11.469 1 75 82 ALA A O 1
ATOM 651 N N . GLU A 1 83 ? -0.319 -0.093 11.156 1 76.69 83 GLU A N 1
ATOM 652 C CA . GLU A 1 83 ? -1.4 -0.703 10.391 1 76.69 83 GLU A CA 1
ATOM 653 C C . GLU A 1 83 ? -1.96 -1.93 11.102 1 76.69 83 GLU A C 1
ATOM 655 O O . GLU A 1 83 ? -2.66 -2.742 10.492 1 76.69 83 GLU A O 1
ATOM 660 N N . SER A 1 84 ? -1.572 -2.104 12.328 1 75.12 84 SER A N 1
ATOM 661 C CA . SER A 1 84 ? -1.907 -3.303 13.086 1 75.12 84 SER A CA 1
ATOM 662 C C . SER A 1 84 ? -3.418 -3.471 13.219 1 75.12 84 SER A C 1
ATOM 664 O O . SER A 1 84 ? -3.904 -4.574 13.477 1 75.12 84 SER A O 1
ATOM 666 N N . GLY A 1 85 ? -4.133 -2.531 12.906 1 77 85 GLY A N 1
ATOM 667 C CA . GLY A 1 85 ? -5.578 -2.66 12.969 1 77 85 GLY A CA 1
ATOM 668 C C . GLY A 1 85 ? -6.203 -3.053 11.648 1 77 85 GLY A C 1
ATOM 669 O O . GLY A 1 85 ? -7.395 -3.359 11.586 1 77 85 GLY A O 1
ATOM 670 N N . LEU A 1 86 ? -5.387 -3.189 10.695 1 85.38 86 LEU A N 1
ATOM 671 C CA . LEU A 1 86 ? -5.871 -3.523 9.359 1 85.38 86 LEU A CA 1
ATOM 672 C C . LEU A 1 86 ? -5.602 -4.988 9.031 1 85.38 86 LEU A C 1
ATOM 674 O O . LEU A 1 86 ? -4.527 -5.512 9.344 1 85.38 86 LEU A O 1
ATOM 678 N N . SER A 1 87 ? -6.617 -5.633 8.461 1 89.56 87 SER A N 1
ATOM 679 C CA . SER A 1 87 ? -6.453 -7.023 8.047 1 89.56 87 SER A CA 1
ATOM 680 C C . SER A 1 87 ? -6.117 -7.121 6.562 1 89.56 87 SER A C 1
ATOM 682 O O . SER A 1 87 ? -6.332 -6.172 5.805 1 89.56 87 SER A O 1
ATOM 684 N N . VAL A 1 88 ? -5.621 -8.305 6.129 1 91.44 88 VAL A N 1
ATOM 685 C CA . VAL A 1 88 ? -5.359 -8.625 4.73 1 91.44 88 VAL A CA 1
ATOM 686 C C . VAL A 1 88 ? -6.652 -8.516 3.926 1 91.44 88 VAL A C 1
ATOM 688 O O . VAL A 1 88 ? -6.66 -7.961 2.824 1 91.44 88 VAL A O 1
ATOM 691 N N . ALA A 1 89 ? -7.699 -8.953 4.516 1 89.88 89 ALA A N 1
ATOM 692 C CA . ALA A 1 89 ? -9 -8.898 3.859 1 89.88 89 ALA A CA 1
ATOM 693 C C . ALA A 1 89 ? -9.398 -7.453 3.547 1 89.88 89 ALA A C 1
ATOM 695 O O . ALA A 1 89 ? -9.898 -7.16 2.457 1 89.88 89 ALA A O 1
ATOM 696 N N . SER A 1 90 ? -9.219 -6.582 4.457 1 87.69 90 SER A N 1
ATOM 697 C CA . SER A 1 90 ? -9.547 -5.172 4.266 1 87.69 90 SER A CA 1
ATOM 698 C C . SER A 1 90 ? -8.727 -4.555 3.141 1 87.69 90 SER A C 1
ATOM 700 O O . SER A 1 90 ? -9.266 -3.848 2.287 1 87.69 90 SER A O 1
ATOM 702 N N . LEU A 1 91 ? -7.5 -4.891 3.164 1 88.81 91 LEU A N 1
ATOM 703 C CA . LEU A 1 91 ? -6.609 -4.387 2.121 1 88.81 91 LEU A CA 1
ATOM 704 C C . LEU A 1 91 ? -7.043 -4.895 0.749 1 88.81 91 LEU A C 1
ATOM 706 O O . LEU A 1 91 ? -7.172 -4.113 -0.195 1 88.81 91 LEU A O 1
ATOM 710 N N . LEU A 1 92 ? -7.355 -6.168 0.708 1 90.19 92 LEU A N 1
ATOM 711 C CA . LEU A 1 92 ? -7.699 -6.789 -0.566 1 90.19 92 LEU A CA 1
ATOM 712 C C . LEU A 1 92 ? -9.062 -6.305 -1.059 1 90.19 92 LEU A C 1
ATOM 714 O O . LEU A 1 92 ? -9.289 -6.207 -2.268 1 90.19 92 LEU A O 1
ATOM 718 N N . SER A 1 93 ? -9.922 -6.02 -0.189 1 85.69 93 SER A N 1
ATOM 719 C CA . SER A 1 93 ? -11.258 -5.555 -0.571 1 85.69 93 SER A CA 1
ATOM 720 C C . SER A 1 93 ? -11.18 -4.246 -1.354 1 85.69 93 SER A C 1
ATOM 722 O O . SER A 1 93 ? -11.953 -4.031 -2.289 1 85.69 93 SER A O 1
ATOM 724 N N . VAL A 1 94 ? -10.273 -3.471 -1.095 1 79.94 94 VAL A N 1
ATOM 725 C CA . VAL A 1 94 ? -10.125 -2.191 -1.783 1 79.94 94 VAL A CA 1
ATOM 726 C C . VAL A 1 94 ? -9.375 -2.395 -3.098 1 79.94 94 VAL A C 1
ATOM 728 O O . VAL A 1 94 ? -9.688 -1.751 -4.102 1 79.94 94 VAL A O 1
ATOM 731 N N . LEU A 1 95 ? -8.492 -3.299 -3.062 1 83.12 95 LEU A N 1
ATOM 732 C CA . LEU A 1 95 ? -7.695 -3.527 -4.262 1 83.12 95 LEU A CA 1
ATOM 733 C C . LEU A 1 95 ? -8.508 -4.262 -5.324 1 83.12 95 LEU A C 1
ATOM 735 O O . LEU A 1 95 ? -8.25 -4.117 -6.52 1 83.12 95 LEU A O 1
ATOM 739 N N . ALA A 1 96 ? -9.445 -5.16 -4.867 1 71.88 96 ALA A N 1
ATOM 740 C CA . ALA A 1 96 ? -10.312 -5.914 -5.773 1 71.88 96 ALA A CA 1
ATOM 741 C C . ALA A 1 96 ? -11.359 -5.008 -6.414 1 71.88 96 ALA A C 1
ATOM 743 O O . ALA A 1 96 ? -11.68 -5.16 -7.594 1 71.88 96 ALA A O 1
ATOM 744 N N . ARG A 1 97 ? -12.219 -4.367 -5.66 1 56.88 97 ARG A N 1
ATOM 745 C CA . ARG A 1 97 ? -13.367 -3.609 -6.137 1 56.88 97 ARG A CA 1
ATOM 746 C C . ARG A 1 97 ? -12.977 -2.693 -7.293 1 56.88 97 ARG A C 1
ATOM 748 O O . ARG A 1 97 ? -13.742 -2.533 -8.25 1 56.88 97 ARG A O 1
ATOM 755 N N . ASP A 1 98 ? -12.062 -1.942 -7.082 1 54.56 98 ASP A N 1
ATOM 756 C CA . ASP A 1 98 ? -11.93 -0.883 -8.078 1 54.56 98 ASP A CA 1
ATOM 757 C C . ASP A 1 98 ? -11.609 -1.459 -9.453 1 54.56 98 ASP A C 1
ATOM 759 O O . ASP A 1 98 ? -11.883 -0.829 -10.477 1 54.56 98 ASP A O 1
ATOM 763 N N . GLU A 1 99 ? -11.102 -2.688 -9.508 1 49.97 99 GLU A N 1
ATOM 764 C CA . GLU A 1 99 ? -11.008 -3.262 -10.852 1 49.97 99 GLU A CA 1
ATOM 765 C C . GLU A 1 99 ? -12.383 -3.393 -11.492 1 49.97 99 GLU A C 1
ATOM 767 O O . GLU A 1 99 ? -12.531 -3.201 -12.695 1 49.97 99 GLU A O 1
ATOM 772 N N . ALA A 1 100 ? -13.281 -3.75 -10.641 1 44.75 100 ALA A N 1
ATOM 773 C CA . ALA A 1 100 ? -14.633 -3.908 -11.172 1 44.75 100 ALA A CA 1
ATOM 774 C C . ALA A 1 100 ? -15.18 -2.582 -11.695 1 44.75 100 ALA A C 1
ATOM 776 O O . ALA A 1 100 ? -15.906 -2.549 -12.688 1 44.75 100 ALA A O 1
ATOM 777 N N . ASP A 1 101 ? -15.031 -1.666 -10.844 1 45.03 101 ASP A N 1
ATOM 778 C CA . ASP A 1 101 ? -15.586 -0.389 -11.273 1 45.03 101 ASP A CA 1
ATOM 779 C C . ASP A 1 101 ? -14.898 0.115 -12.539 1 45.03 101 ASP A C 1
ATOM 781 O O . ASP A 1 101 ? -15.477 0.886 -13.305 1 45.03 101 ASP A O 1
ATOM 785 N N . ARG A 1 102 ? -13.688 -0.184 -12.727 1 46.88 102 ARG A N 1
ATOM 786 C CA . ARG A 1 102 ? -13.055 0.177 -13.992 1 46.88 102 ARG A CA 1
ATOM 787 C C . ARG A 1 102 ? -13.75 -0.504 -15.164 1 46.88 102 ARG A C 1
ATOM 789 O O . ARG A 1 102 ? -13.844 0.068 -16.25 1 46.88 102 ARG A O 1
ATOM 796 N N . THR A 1 103 ? -13.984 -1.766 -14.992 1 42.69 103 THR A N 1
ATOM 797 C CA . THR A 1 103 ? -14.617 -2.498 -16.078 1 42.69 103 THR A CA 1
ATOM 798 C C . THR A 1 103 ? -16.062 -2.043 -16.266 1 42.69 103 THR A C 1
ATOM 800 O O . THR A 1 103 ? -16.594 -2.092 -17.375 1 42.69 103 THR A O 1
ATOM 803 N N . GLY A 1 104 ? -16.625 -1.693 -15.305 1 39.84 104 GLY A N 1
ATOM 804 C CA . GLY A 1 104 ? -18.031 -1.384 -15.492 1 39.84 104 GLY A CA 1
ATOM 805 C C . GLY A 1 104 ? -18.266 -0.069 -16.203 1 39.84 104 GLY A C 1
ATOM 806 O O . GLY A 1 104 ? -19.375 0.221 -16.641 1 39.84 104 GLY A O 1
ATOM 807 N N . SER A 1 105 ? -17.422 0.896 -15.977 1 42.41 105 SER A N 1
ATOM 808 C CA . SER A 1 105 ? -17.781 2.166 -16.594 1 42.41 105 SER A CA 1
ATOM 809 C C . SER A 1 105 ? -17.594 2.111 -18.109 1 42.41 105 SER A C 1
ATOM 811 O O . SER A 1 105 ? -18.016 3.025 -18.828 1 42.41 105 SER A O 1
ATOM 813 N N . SER A 1 106 ? -16.781 1.261 -18.516 1 42.38 106 SER A N 1
ATOM 814 C CA . SER A 1 106 ? -16.609 1.357 -19.953 1 42.38 106 SER A CA 1
ATOM 815 C C . SER A 1 106 ? -17.859 0.898 -20.703 1 42.38 106 SER A C 1
ATOM 817 O O . SER A 1 106 ? -17.953 1.074 -21.922 1 42.38 106 SER A O 1
ATOM 819 N N . GLN A 1 107 ? -18.578 -0.021 -20.109 1 40.22 107 GLN A N 1
ATOM 820 C CA . GLN A 1 107 ? -19.609 -0.589 -20.984 1 40.22 107 GLN A CA 1
ATOM 821 C C . GLN A 1 107 ? -20.734 0.407 -21.219 1 40.22 107 GLN A C 1
ATOM 823 O O . GLN A 1 107 ? -21.641 0.153 -22.031 1 40.22 107 GLN A O 1
ATOM 828 N N . ASP A 1 108 ? -20.828 1.422 -20.391 1 39.69 108 ASP A N 1
ATOM 829 C CA . ASP A 1 108 ? -22.062 2.16 -20.625 1 39.69 108 ASP A CA 1
ATOM 830 C C . ASP A 1 108 ? -21.922 3.098 -21.828 1 39.69 108 ASP A C 1
ATOM 832 O O . ASP A 1 108 ? -22.875 3.816 -22.172 1 39.69 108 ASP A O 1
ATOM 836 N N . GLY A 1 109 ? -20.703 3.254 -22.344 1 37.34 109 GLY A N 1
ATOM 837 C CA . GLY A 1 109 ? -20.656 4.348 -23.297 1 37.34 109 GLY A CA 1
ATOM 838 C C . GLY A 1 109 ? -21.312 4 -24.625 1 37.34 109 GLY A C 1
ATOM 839 O O . GLY A 1 109 ? -21.312 4.816 -25.547 1 37.34 109 GLY A O 1
ATOM 840 N N . GLY A 1 110 ? -21.266 2.762 -25.031 1 37.84 110 GLY A N 1
ATOM 841 C CA . GLY A 1 110 ? -21.5 2.609 -26.469 1 37.84 110 GLY A CA 1
ATOM 842 C C . GLY A 1 110 ? -22.953 2.781 -26.844 1 37.84 110 GLY A C 1
ATOM 843 O O . GLY A 1 110 ? -23.328 2.59 -28 1 37.84 110 GLY A O 1
ATOM 844 N N . ARG A 1 111 ? -23.844 2.529 -25.859 1 37.62 111 ARG A N 1
ATOM 845 C CA . ARG A 1 111 ? -25.141 2.404 -26.516 1 37.62 111 ARG A CA 1
ATOM 846 C C . ARG A 1 111 ? -25.672 3.768 -26.938 1 37.62 111 ARG A C 1
ATOM 848 O O . ARG A 1 111 ? -26.625 4.277 -26.359 1 37.62 111 ARG A O 1
ATOM 855 N N . HIS A 1 112 ? -24.844 4.797 -26.984 1 36.53 112 HIS A N 1
ATOM 856 C CA . HIS A 1 112 ? -25.531 6.047 -27.297 1 36.53 112 HIS A CA 1
ATOM 857 C C . HIS A 1 112 ? -26.328 5.934 -28.594 1 36.53 112 HIS A C 1
ATOM 859 O O . HIS A 1 112 ? -26 5.109 -29.453 1 36.53 112 HIS A O 1
ATOM 865 N N . ALA A 1 113 ? -26.734 7.172 -29.312 1 35.03 113 ALA A N 1
ATOM 866 C CA . ALA A 1 113 ? -27.859 7.805 -30.016 1 35.03 113 ALA A CA 1
ATOM 867 C C . ALA A 1 113 ? -27.906 7.375 -31.469 1 35.03 113 ALA A C 1
ATOM 869 O O . ALA A 1 113 ? -27.062 7.773 -32.281 1 35.03 113 ALA A O 1
ATOM 870 N N . ALA A 1 114 ? -28.156 6.172 -31.719 1 31.81 114 ALA A N 1
ATOM 871 C CA . ALA A 1 114 ? -28.594 5.898 -33.094 1 31.81 114 ALA A CA 1
ATOM 872 C C . ALA A 1 114 ? -29.828 6.723 -33.438 1 31.81 114 ALA A C 1
ATOM 874 O O . ALA A 1 114 ? -30.938 6.43 -32.969 1 31.81 114 ALA A O 1
ATOM 875 N N . ALA A 1 115 ? -29.812 8.086 -33.25 1 31.97 115 ALA A N 1
ATOM 876 C CA . ALA A 1 115 ? -30.938 8.844 -33.812 1 31.97 115 ALA A CA 1
ATOM 877 C C . ALA A 1 115 ? -31.172 8.492 -35.25 1 31.97 115 ALA A C 1
ATOM 879 O O . ALA A 1 115 ? -30.25 8.508 -36.062 1 31.97 115 ALA A O 1
ATOM 880 N N . THR A 1 116 ? -32.25 7.789 -35.5 1 31.08 116 THR A N 1
ATOM 881 C CA . THR A 1 116 ? -32.969 7.789 -36.75 1 31.08 116 THR A CA 1
ATOM 882 C C . THR A 1 116 ? -33.25 9.219 -37.219 1 31.08 116 THR A C 1
ATOM 884 O O . THR A 1 116 ? -33.688 10.062 -36.438 1 31.08 116 THR A O 1
ATOM 887 N N . MET B 1 1 ? 17.891 12.359 22.984 1 34.59 1 MET B N 1
ATOM 888 C CA . MET B 1 1 ? 18.125 11.773 21.656 1 34.59 1 MET B CA 1
ATOM 889 C C . MET B 1 1 ? 16.812 11.25 21.078 1 34.59 1 MET B C 1
ATOM 891 O O . MET B 1 1 ? 16.141 10.414 21.688 1 34.59 1 MET B O 1
ATOM 895 N N . ASP B 1 2 ? 16.078 12.148 20.516 1 38.34 2 ASP B N 1
ATOM 896 C CA . ASP B 1 2 ? 14.727 11.906 20.031 1 38.34 2 ASP B CA 1
ATOM 897 C C . ASP B 1 2 ? 14.68 10.656 19.156 1 38.34 2 ASP B C 1
ATOM 899 O O . ASP B 1 2 ? 15.344 10.594 18.109 1 38.34 2 ASP B O 1
ATOM 903 N N . GLY B 1 3 ? 14.688 9.57 19.828 1 40.44 3 GLY B N 1
ATOM 904 C CA . GLY B 1 3 ? 14.742 8.234 19.266 1 40.44 3 GLY B CA 1
ATOM 905 C C . GLY B 1 3 ? 13.953 8.102 17.984 1 40.44 3 GLY B C 1
ATOM 906 O O . GLY B 1 3 ? 12.758 8.383 17.953 1 40.44 3 GLY B O 1
ATOM 907 N N . VAL B 1 4 ? 14.641 8.453 16.922 1 48.03 4 VAL B N 1
ATOM 908 C CA . VAL B 1 4 ? 14.078 8.211 15.609 1 48.03 4 VAL B CA 1
ATOM 909 C C . VAL B 1 4 ? 13.328 6.875 15.609 1 48.03 4 VAL B C 1
ATOM 911 O O . VAL B 1 4 ? 13.859 5.855 16.047 1 48.03 4 VAL B O 1
ATOM 914 N N . PRO B 1 5 ? 12.07 6.941 15.719 1 52.41 5 PRO B N 1
ATOM 915 C CA . PRO B 1 5 ? 11.367 5.66 15.68 1 52.41 5 PRO B CA 1
ATOM 916 C C . PRO B 1 5 ? 11.977 4.68 14.672 1 52.41 5 PRO B C 1
ATOM 918 O O . PRO B 1 5 ? 12.492 5.102 13.633 1 52.41 5 PRO B O 1
ATOM 921 N N . GLU B 1 6 ? 12.641 3.709 15.078 1 52.69 6 GLU B N 1
ATOM 922 C CA . GLU B 1 6 ? 13.258 2.688 14.234 1 52.69 6 GLU B CA 1
ATOM 923 C C . GLU B 1 6 ? 12.328 2.279 13.094 1 52.69 6 GLU B C 1
ATOM 925 O O . GLU B 1 6 ? 11.148 1.985 13.32 1 52.69 6 GLU B O 1
ATOM 930 N N . PRO B 1 7 ? 12.695 2.639 11.859 1 55.69 7 PRO B N 1
ATOM 931 C CA . PRO B 1 7 ? 11.906 2.195 10.703 1 55.69 7 PRO B CA 1
ATOM 932 C C . PRO B 1 7 ? 11.547 0.714 10.773 1 55.69 7 PRO B C 1
ATOM 934 O O . PRO B 1 7 ? 12.25 -0.072 11.406 1 55.69 7 PRO B O 1
ATOM 937 N N . HIS B 1 8 ? 10.328 0.4 10.766 1 60.12 8 HIS B N 1
ATOM 938 C CA . HIS B 1 8 ? 9.93 -1.002 10.703 1 60.12 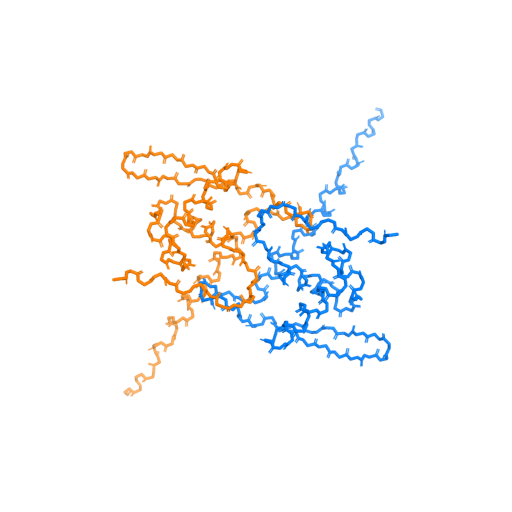8 HIS B CA 1
ATOM 939 C C . HIS B 1 8 ? 10.797 -1.773 9.703 1 60.12 8 HIS B C 1
ATOM 941 O O . HIS B 1 8 ? 11.117 -1.263 8.633 1 60.12 8 HIS B O 1
ATOM 947 N N . THR B 1 9 ? 11.469 -2.764 10.375 1 72.38 9 THR B N 1
ATOM 948 C CA . THR B 1 9 ? 12.352 -3.619 9.594 1 72.38 9 THR B CA 1
ATOM 949 C C . THR B 1 9 ? 11.555 -4.699 8.867 1 72.38 9 THR B C 1
ATOM 951 O O . THR B 1 9 ? 10.555 -5.195 9.391 1 72.38 9 THR B O 1
ATOM 954 N N . GLY B 1 10 ? 11.688 -4.723 7.57 1 85.38 10 GLY B N 1
ATOM 955 C CA . GLY B 1 10 ? 11.07 -5.754 6.746 1 85.38 10 GLY B CA 1
ATOM 956 C C . GLY B 1 10 ? 10.078 -5.207 5.742 1 85.38 10 GLY B C 1
ATOM 957 O O . GLY B 1 10 ? 9.828 -4 5.707 1 85.38 10 GLY B O 1
ATOM 958 N N . TRP B 1 11 ? 9.617 -6.172 5.004 1 89.19 11 TRP B N 1
ATOM 959 C CA . TRP B 1 11 ? 8.695 -5.754 3.957 1 89.19 11 TRP B CA 1
ATOM 960 C C . TRP B 1 11 ? 7.328 -5.41 4.547 1 89.19 11 TRP B C 1
ATOM 962 O O . TRP B 1 11 ? 6.953 -5.926 5.602 1 89.19 11 TRP B O 1
ATOM 972 N N . THR B 1 12 ? 6.57 -4.434 3.99 1 91.62 12 THR B N 1
ATOM 973 C CA . THR B 1 12 ? 5.211 -4.035 4.328 1 91.62 12 THR B CA 1
ATOM 974 C C . THR B 1 12 ? 4.344 -3.943 3.074 1 91.62 12 THR B C 1
ATOM 976 O O . THR B 1 12 ? 4.855 -4.02 1.955 1 91.62 12 THR B O 1
ATOM 979 N N . PHE B 1 13 ? 3.033 -3.768 3.289 1 92.56 13 PHE B N 1
ATOM 980 C CA . PHE B 1 13 ? 2.123 -3.689 2.152 1 92.56 13 PHE B CA 1
ATOM 981 C C . PHE B 1 13 ? 1.968 -2.25 1.682 1 92.56 13 PHE B C 1
ATOM 983 O O . PHE B 1 13 ? 1.822 -1.994 0.484 1 92.56 13 PHE B O 1
ATOM 990 N N . LEU B 1 14 ? 2.031 -1.326 2.648 1 91.81 14 LEU B N 1
ATOM 991 C CA . LEU B 1 14 ? 1.848 0.086 2.328 1 91.81 14 LEU B CA 1
ATOM 992 C C . LEU B 1 14 ? 3.17 0.84 2.428 1 91.81 14 LEU B C 1
ATOM 994 O O . LEU B 1 14 ? 4.008 0.524 3.275 1 91.81 14 LEU B O 1
ATOM 998 N N . THR B 1 15 ? 3.342 1.809 1.579 1 93.12 15 THR B N 1
ATOM 999 C CA . THR B 1 15 ? 4.535 2.646 1.607 1 93.12 15 THR B CA 1
ATOM 1000 C C . THR B 1 15 ? 4.402 3.738 2.666 1 93.12 15 THR B C 1
ATOM 1002 O O . THR B 1 15 ? 3.326 3.934 3.232 1 93.12 15 THR B O 1
ATOM 1005 N N . ASN B 1 16 ? 5.461 4.445 2.875 1 93.88 16 ASN B N 1
ATOM 1006 C CA . ASN B 1 16 ? 5.434 5.602 3.762 1 93.88 16 ASN B CA 1
ATOM 1007 C C . ASN B 1 16 ? 4.516 6.699 3.225 1 93.88 16 ASN B C 1
ATOM 1009 O O . ASN B 1 16 ? 3.834 7.375 3.996 1 93.88 16 ASN B O 1
ATOM 1013 N N . HIS B 1 17 ? 4.523 6.84 1.894 1 95.06 17 HIS B N 1
ATOM 1014 C CA . HIS B 1 17 ? 3.633 7.816 1.273 1 95.06 17 HIS B CA 1
ATOM 1015 C C . HIS B 1 17 ? 2.174 7.523 1.613 1 95.06 17 HIS B C 1
ATOM 1017 O O . HIS B 1 17 ? 1.421 8.438 1.965 1 95.06 17 HIS B O 1
ATOM 1023 N N . ALA B 1 18 ? 1.827 6.309 1.54 1 93.19 18 ALA B N 1
ATOM 1024 C CA . ALA B 1 18 ? 0.461 5.898 1.854 1 93.19 18 ALA B CA 1
ATOM 1025 C C . ALA B 1 18 ? 0.129 6.172 3.318 1 93.19 18 ALA B C 1
ATOM 1027 O O . ALA B 1 18 ? -0.959 6.66 3.633 1 93.19 18 ALA B O 1
ATOM 1028 N N . ARG B 1 19 ? 1.008 5.879 4.141 1 92.81 19 ARG B N 1
ATOM 1029 C CA . ARG B 1 19 ? 0.797 6.043 5.578 1 92.81 19 ARG B CA 1
ATOM 1030 C C . ARG B 1 19 ? 0.641 7.516 5.945 1 92.81 19 ARG B C 1
ATOM 1032 O O . ARG B 1 19 ? -0.212 7.867 6.762 1 92.81 19 ARG B O 1
ATOM 1039 N N . VAL B 1 20 ? 1.445 8.242 5.367 1 95.44 20 VAL B N 1
ATOM 1040 C CA . VAL B 1 20 ? 1.379 9.68 5.617 1 95.44 20 VAL B CA 1
ATOM 1041 C C . VAL B 1 20 ? 0.05 10.227 5.109 1 95.44 20 VAL B C 1
ATOM 1043 O O . VAL B 1 20 ? -0.618 10.992 5.805 1 95.44 20 VAL B O 1
ATOM 1046 N N . LEU B 1 21 ? -0.319 9.844 3.934 1 95.06 21 LEU B N 1
ATOM 1047 C CA . LEU B 1 21 ? -1.593 10.281 3.375 1 95.06 21 LEU B CA 1
ATOM 1048 C C . LEU B 1 21 ? -2.752 9.875 4.277 1 95.06 21 LEU B C 1
ATOM 1050 O O . LEU B 1 21 ? -3.68 10.656 4.496 1 95.06 21 LEU B O 1
ATOM 1054 N N . ALA B 1 22 ? -2.693 8.734 4.785 1 93.06 22 ALA B N 1
ATOM 1055 C CA . ALA B 1 22 ? -3.74 8.234 5.676 1 93.06 22 ALA B CA 1
ATOM 1056 C C . ALA B 1 22 ? -3.799 9.047 6.961 1 93.06 22 ALA B C 1
ATOM 1058 O O . ALA B 1 22 ? -4.887 9.359 7.457 1 93.06 22 ALA B O 1
ATOM 1059 N N . ALA B 1 23 ? -2.65 9.289 7.48 1 93.44 23 ALA B N 1
ATOM 1060 C CA . ALA B 1 23 ? -2.588 10.094 8.695 1 93.44 23 ALA B CA 1
ATOM 1061 C C . ALA B 1 23 ? -3.23 11.461 8.484 1 93.44 23 ALA B C 1
ATOM 1063 O O . ALA B 1 23 ? -3.953 11.961 9.344 1 93.44 23 ALA B O 1
ATOM 1064 N N . ILE B 1 24 ? -2.939 12.016 7.348 1 94.75 24 ILE B N 1
ATOM 1065 C CA . ILE B 1 24 ? -3.488 13.328 7.012 1 94.75 24 ILE B CA 1
ATOM 1066 C C . ILE B 1 24 ? -4.996 13.219 6.812 1 94.75 24 ILE B C 1
ATOM 1068 O O . ILE B 1 24 ? -5.746 14.117 7.199 1 94.75 24 ILE B O 1
ATOM 1072 N N . ALA B 1 25 ? -5.41 12.18 6.184 1 93.44 25 ALA B N 1
ATOM 1073 C CA . ALA B 1 25 ? -6.84 11.961 5.977 1 93.44 25 ALA B CA 1
ATOM 1074 C C . ALA B 1 25 ? -7.578 11.867 7.309 1 93.44 25 ALA B C 1
ATOM 1076 O O . ALA B 1 25 ? -8.742 12.266 7.406 1 93.44 25 ALA B O 1
ATOM 1077 N N . ASP B 1 26 ? -6.996 11.367 8.289 1 90.88 26 ASP B N 1
ATOM 1078 C CA . ASP B 1 26 ? -7.578 11.219 9.617 1 90.88 26 ASP B CA 1
ATOM 1079 C C . ASP B 1 26 ? -7.68 12.57 10.32 1 90.88 26 ASP B C 1
ATOM 1081 O O . ASP B 1 26 ? -8.609 12.812 11.094 1 90.88 26 ASP B O 1
ATOM 1085 N N . ASN B 1 27 ? -6.656 13.328 10.125 1 93.56 27 ASN B N 1
ATOM 1086 C CA . ASN B 1 27 ? -6.602 14.664 10.703 1 93.56 27 ASN B CA 1
ATOM 1087 C C . ASN B 1 27 ? -5.984 15.664 9.727 1 93.56 27 ASN B C 1
ATOM 1089 O O . ASN B 1 27 ? -4.762 15.789 9.648 1 93.56 27 ASN B O 1
ATOM 1093 N N . HIS B 1 28 ? -6.809 16.484 9.156 1 93.94 28 HIS B N 1
ATOM 1094 C CA . HIS B 1 28 ? -6.414 17.391 8.086 1 93.94 28 HIS B CA 1
ATOM 1095 C C . HIS B 1 28 ? -5.621 18.578 8.633 1 93.94 28 HIS B C 1
ATOM 1097 O O . HIS B 1 28 ? -5.102 19.391 7.863 1 93.94 28 HIS B O 1
ATOM 1103 N N . ASN B 1 29 ? -5.547 18.656 9.898 1 93.94 29 ASN B N 1
ATOM 1104 C CA . ASN B 1 29 ? -4.785 19.734 10.531 1 93.94 29 ASN B CA 1
ATOM 1105 C C . ASN B 1 29 ? -3.594 19.188 11.312 1 93.94 29 ASN B C 1
ATOM 1107 O O . ASN B 1 29 ? -3.035 19.875 12.164 1 93.94 29 ASN B O 1
ATOM 1111 N N . ALA B 1 30 ? -3.26 17.984 11.016 1 93.88 30 ALA B N 1
ATOM 1112 C CA . ALA B 1 30 ? -2.178 17.328 11.75 1 93.88 30 ALA B CA 1
ATOM 1113 C C . ALA B 1 30 ? -0.86 18.078 11.562 1 93.88 30 ALA B C 1
ATOM 1115 O O . ALA B 1 30 ? -0.547 18.531 10.461 1 93.88 30 ALA B O 1
ATOM 1116 N N . ARG B 1 31 ? -0.109 18.188 12.672 1 95.31 31 ARG B N 1
ATOM 1117 C CA . ARG B 1 31 ? 1.232 18.75 12.594 1 95.31 31 ARG B CA 1
ATOM 1118 C C . ARG B 1 31 ? 2.236 17.734 12.086 1 95.31 31 ARG B C 1
ATOM 1120 O O . ARG B 1 31 ? 2.072 16.531 12.312 1 95.31 31 ARG B O 1
ATOM 1127 N N . ILE B 1 32 ? 3.289 18.266 11.414 1 95.12 32 ILE B N 1
ATOM 1128 C CA . ILE B 1 32 ? 4.32 17.406 10.836 1 95.12 32 ILE B CA 1
ATOM 1129 C C . ILE B 1 32 ? 4.898 16.484 11.914 1 95.12 32 ILE B C 1
ATOM 1131 O O . ILE B 1 32 ? 5.094 15.297 11.68 1 95.12 32 ILE B O 1
ATOM 1135 N N . ARG B 1 33 ? 5.121 17.031 13.117 1 95.69 33 ARG B N 1
ATOM 1136 C CA . ARG B 1 33 ? 5.719 16.266 14.203 1 95.69 33 ARG B CA 1
ATOM 1137 C C . ARG B 1 33 ? 4.805 15.109 14.625 1 95.69 33 ARG B C 1
ATOM 1139 O O . ARG B 1 33 ? 5.277 14.016 14.93 1 95.69 33 ARG B O 1
ATOM 1146 N N 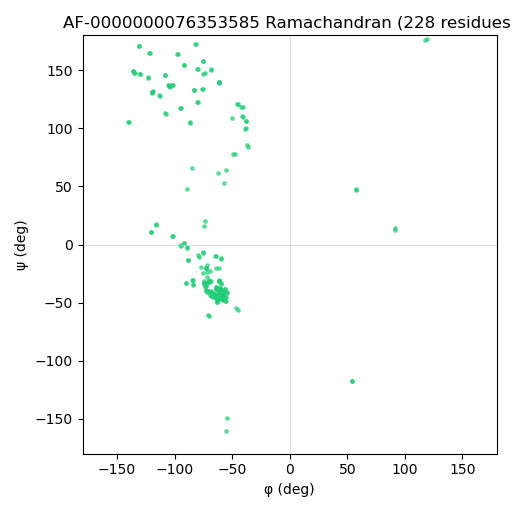. ASP B 1 34 ? 3.512 15.32 14.648 1 95.31 34 ASP B N 1
ATOM 1147 C CA . ASP B 1 34 ? 2.543 14.297 15.031 1 95.31 34 ASP B CA 1
ATOM 1148 C C . ASP B 1 34 ? 2.455 13.195 13.969 1 95.31 34 ASP B C 1
ATOM 1150 O O . ASP B 1 34 ? 2.355 12.016 14.305 1 95.31 34 ASP B O 1
ATOM 1154 N N . ILE B 1 35 ? 2.486 13.602 12.688 1 94.69 35 ILE B N 1
ATOM 1155 C CA . ILE B 1 35 ? 2.469 12.641 11.594 1 94.69 35 ILE B CA 1
ATOM 1156 C C . ILE B 1 35 ? 3.711 11.75 11.656 1 94.69 35 ILE B C 1
ATOM 1158 O O . ILE B 1 35 ? 3.617 10.531 11.516 1 94.69 35 ILE B O 1
ATOM 1162 N N . ALA B 1 36 ? 4.812 12.422 11.891 1 95.88 36 ALA B N 1
ATOM 1163 C CA . ALA B 1 36 ? 6.086 11.711 11.977 1 95.88 36 ALA B CA 1
ATOM 1164 C C . ALA B 1 36 ? 6.051 10.648 13.078 1 95.88 36 ALA B C 1
ATOM 1166 O O . ALA B 1 36 ? 6.426 9.5 12.844 1 95.88 36 ALA B O 1
ATOM 1167 N N . ALA B 1 37 ? 5.57 11.008 14.25 1 93.06 37 ALA B N 1
ATOM 1168 C CA . ALA B 1 37 ? 5.461 10.078 15.375 1 93.06 37 ALA B CA 1
ATOM 1169 C C . ALA B 1 37 ? 4.512 8.93 15.055 1 93.06 37 ALA B C 1
ATOM 1171 O O . ALA B 1 37 ? 4.824 7.766 15.32 1 93.06 37 ALA B O 1
ATOM 1172 N N . HIS B 1 38 ? 3.414 9.227 14.461 1 89.5 38 HIS B N 1
ATOM 1173 C CA . HIS B 1 38 ? 2.395 8.234 14.133 1 89.5 38 HIS B CA 1
ATOM 1174 C C . HIS B 1 38 ? 2.912 7.223 13.117 1 89.5 38 HIS B C 1
ATOM 1176 O O . HIS B 1 38 ? 2.664 6.02 13.25 1 89.5 38 HIS B O 1
ATOM 1182 N N . CYS B 1 39 ? 3.607 7.652 12.07 1 91.12 39 CYS B N 1
ATOM 1183 C CA . CYS B 1 39 ? 4.074 6.812 10.977 1 91.12 39 CYS B CA 1
ATOM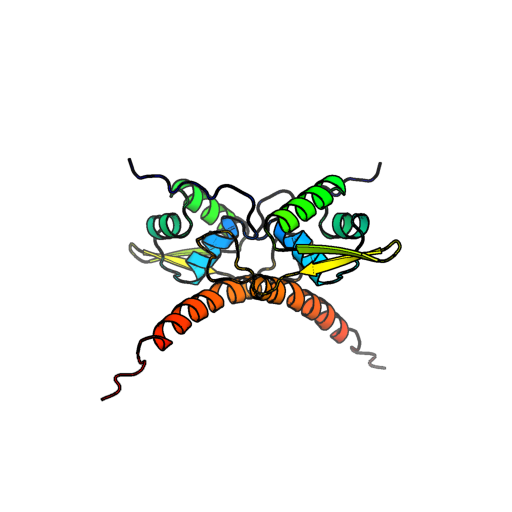 1184 C C . CYS B 1 39 ? 5.457 6.246 11.273 1 91.12 39 CYS B C 1
ATOM 1186 O O . CYS B 1 39 ? 5.996 5.469 10.484 1 91.12 39 CYS B O 1
ATOM 1188 N N . ARG B 1 40 ? 6.035 6.602 12.383 1 90.94 40 ARG B N 1
ATOM 1189 C CA . ARG B 1 40 ? 7.375 6.18 12.781 1 90.94 40 ARG B CA 1
ATOM 1190 C C . ARG B 1 40 ? 8.406 6.578 11.734 1 90.94 40 ARG B C 1
ATOM 1192 O O . ARG B 1 40 ? 9.188 5.742 11.273 1 90.94 40 ARG B O 1
ATOM 1199 N N . LEU B 1 41 ? 8.312 7.793 11.336 1 94.19 41 LEU B N 1
ATOM 1200 C CA . LEU B 1 41 ? 9.234 8.43 10.398 1 94.19 41 LEU B CA 1
ATOM 1201 C C . LEU B 1 41 ? 9.867 9.672 11.016 1 94.19 41 LEU B C 1
ATOM 1203 O O . LEU B 1 41 ? 9.43 10.133 12.07 1 94.19 41 LEU B O 1
ATOM 1207 N N . THR B 1 42 ? 10.953 10.18 10.414 1 95.06 42 THR B N 1
ATOM 1208 C CA . THR B 1 42 ? 11.484 11.484 10.789 1 95.06 42 THR B CA 1
ATOM 1209 C C . THR B 1 42 ? 10.609 12.602 10.234 1 95.06 42 THR B C 1
ATOM 1211 O O . THR B 1 42 ? 9.891 12.406 9.25 1 95.06 42 THR B O 1
ATOM 1214 N N . GLU B 1 43 ? 10.719 13.781 10.883 1 96.88 43 GLU B N 1
ATOM 1215 C CA . GLU B 1 43 ? 10 14.945 10.383 1 96.88 43 GLU B CA 1
ATOM 1216 C C . GLU B 1 43 ? 10.461 15.32 8.977 1 96.88 43 GLU B C 1
ATOM 1218 O O . GLU B 1 43 ? 9.656 15.734 8.141 1 96.88 43 GLU B O 1
ATOM 1223 N N . ARG B 1 44 ? 11.766 15.188 8.758 1 96.94 44 ARG B N 1
ATOM 1224 C CA . ARG B 1 44 ? 12.32 15.477 7.441 1 96.94 44 ARG B CA 1
ATOM 1225 C C . ARG B 1 44 ? 11.695 14.586 6.375 1 96.94 44 ARG B C 1
ATOM 1227 O O . ARG B 1 44 ? 11.328 15.062 5.297 1 96.94 44 ARG B O 1
ATOM 1234 N N . ALA B 1 45 ? 11.586 13.305 6.648 1 96.69 45 ALA B N 1
ATOM 1235 C CA . ALA B 1 45 ? 10.969 12.359 5.719 1 96.69 45 ALA B CA 1
ATOM 1236 C C . ALA B 1 45 ? 9.516 12.719 5.441 1 96.69 45 ALA B C 1
ATOM 1238 O O . ALA B 1 45 ? 9.062 12.656 4.293 1 96.69 45 ALA B O 1
ATOM 1239 N N . VAL B 1 46 ? 8.82 13.117 6.469 1 96.81 46 VAL B N 1
ATOM 1240 C CA . VAL B 1 46 ? 7.418 13.492 6.316 1 96.81 46 VAL B CA 1
ATOM 1241 C C . VAL B 1 46 ? 7.305 14.742 5.445 1 96.81 46 VAL B C 1
ATOM 1243 O O . VAL B 1 46 ? 6.441 14.82 4.566 1 96.81 46 VAL B O 1
ATOM 1246 N N . GLN B 1 47 ? 8.094 15.695 5.66 1 97.06 47 GLN B N 1
ATOM 1247 C CA . GLN B 1 47 ? 8.102 16.906 4.84 1 97.06 47 GLN B CA 1
ATOM 1248 C C . GLN B 1 47 ? 8.312 16.562 3.367 1 97.06 47 GLN B C 1
ATOM 1250 O O . GLN B 1 47 ? 7.617 17.094 2.498 1 97.06 47 GLN B O 1
ATOM 1255 N N . LYS B 1 48 ? 9.258 15.695 3.105 1 97.62 48 LYS B N 1
ATOM 1256 C CA . LYS B 1 48 ? 9.531 15.273 1.736 1 97.62 48 LYS B CA 1
ATOM 1257 C C . LYS B 1 48 ? 8.328 14.555 1.131 1 97.62 48 LYS B C 1
ATOM 1259 O O . LYS B 1 48 ? 7.973 14.797 -0.025 1 97.62 48 LYS B O 1
ATOM 1264 N N . ILE B 1 49 ? 7.824 13.672 1.877 1 97.31 49 ILE B N 1
ATOM 1265 C CA . ILE B 1 49 ? 6.664 12.914 1.417 1 97.31 49 ILE B CA 1
ATOM 1266 C C . ILE B 1 49 ? 5.52 13.875 1.097 1 97.31 49 ILE B C 1
ATOM 1268 O O . ILE B 1 49 ? 4.863 13.742 0.059 1 97.31 49 ILE B O 1
ATOM 1272 N N . ILE B 1 50 ? 5.223 14.82 1.991 1 96.94 50 ILE B N 1
ATOM 1273 C CA . ILE B 1 50 ? 4.168 15.805 1.769 1 96.94 50 ILE B CA 1
ATOM 1274 C C . ILE B 1 50 ? 4.453 16.594 0.49 1 96.94 50 ILE B C 1
ATOM 1276 O O . ILE B 1 50 ? 3.551 16.828 -0.316 1 96.94 50 ILE B O 1
ATOM 1280 N N . ALA B 1 51 ? 5.645 17 0.319 1 97.12 51 ALA B N 1
ATOM 1281 C CA . ALA B 1 51 ? 6.031 17.703 -0.898 1 97.12 51 ALA B CA 1
ATOM 1282 C C . ALA B 1 51 ? 5.781 16.844 -2.135 1 97.12 51 ALA B C 1
ATOM 1284 O O . ALA B 1 51 ? 5.281 17.328 -3.15 1 97.12 51 ALA B O 1
ATOM 1285 N N . ASP B 1 52 ? 6.176 15.578 -2.119 1 96.81 52 ASP B N 1
ATOM 1286 C CA . ASP B 1 52 ? 5.926 14.641 -3.209 1 96.81 52 ASP B CA 1
ATOM 1287 C C . ASP B 1 52 ? 4.438 14.562 -3.531 1 96.81 52 ASP B C 1
ATOM 1289 O O . ASP B 1 52 ? 4.043 14.625 -4.699 1 96.81 52 ASP B O 1
ATOM 1293 N N . LEU B 1 53 ? 3.637 14.391 -2.484 1 96.56 53 LEU B N 1
ATOM 1294 C CA . LEU B 1 53 ? 2.193 14.234 -2.637 1 96.56 53 LEU B CA 1
ATOM 1295 C C . LEU B 1 53 ? 1.575 15.5 -3.23 1 96.56 53 LEU B C 1
ATOM 1297 O O . LEU B 1 53 ? 0.661 15.414 -4.055 1 96.56 53 LEU B O 1
ATOM 1301 N N . GLU B 1 54 ? 2.086 16.641 -2.807 1 96.62 54 GLU B N 1
ATOM 1302 C CA . GLU B 1 54 ? 1.6 17.906 -3.346 1 96.62 54 GLU B CA 1
ATOM 1303 C C . GLU B 1 54 ? 2 18.078 -4.809 1 96.62 54 GLU B C 1
ATOM 1305 O O . GLU B 1 54 ? 1.186 18.484 -5.637 1 96.62 54 GLU B O 1
ATOM 1310 N N . GLN B 1 55 ? 3.221 17.766 -5.098 1 95.5 55 GLN B N 1
ATOM 1311 C CA . GLN B 1 55 ? 3.736 17.891 -6.453 1 95.5 55 GLN B CA 1
ATOM 1312 C C . GLN B 1 55 ? 2.943 17.031 -7.43 1 95.5 55 GLN B C 1
ATOM 1314 O O . GLN B 1 55 ? 2.693 17.438 -8.57 1 95.5 55 GLN B O 1
ATOM 1319 N N . ASP B 1 56 ? 2.568 15.883 -6.98 1 94.12 56 ASP B N 1
ATOM 1320 C CA . ASP B 1 56 ? 1.874 14.945 -7.863 1 94.12 56 ASP B CA 1
ATOM 1321 C C . ASP B 1 56 ? 0.36 15.125 -7.77 1 94.12 56 ASP B C 1
ATOM 1323 O O . ASP B 1 56 ? -0.399 14.359 -8.367 1 94.12 56 ASP B O 1
ATOM 1327 N N . GLY B 1 57 ? -0.132 16.078 -6.965 1 94 57 GLY B N 1
ATOM 1328 C CA . GLY B 1 57 ? -1.52 16.516 -7 1 94 57 GLY B CA 1
ATOM 1329 C C . GLY B 1 57 ? -2.41 15.742 -6.043 1 94 57 GLY B C 1
ATOM 1330 O O . GLY B 1 57 ? -3.637 15.844 -6.109 1 94 57 GLY B O 1
ATOM 1331 N N . TYR B 1 58 ? -1.913 15.016 -5.141 1 95.25 58 TYR B N 1
ATOM 1332 C CA . TYR B 1 58 ? -2.707 14.227 -4.211 1 95.25 58 TYR B CA 1
ATOM 1333 C C . TYR B 1 58 ? -3.148 15.062 -3.018 1 95.25 58 TYR B C 1
ATOM 1335 O O . TYR B 1 58 ? -4.18 14.781 -2.398 1 95.25 58 TYR B O 1
ATOM 1343 N N . LEU B 1 59 ? -2.301 16.016 -2.695 1 95.06 59 LEU B N 1
ATOM 1344 C CA . LEU B 1 59 ? -2.484 16.844 -1.51 1 95.06 59 LEU B CA 1
ATOM 1345 C C . LEU B 1 59 ? -2.258 18.312 -1.838 1 95.06 59 LEU B C 1
ATOM 1347 O O . LEU B 1 59 ? -1.539 18.641 -2.785 1 95.06 59 LEU B O 1
ATOM 1351 N N . SER B 1 60 ? -2.947 19.109 -1.185 1 95.56 60 SER B N 1
ATOM 1352 C CA . SER B 1 60 ? -2.656 20.547 -1.116 1 95.56 60 SER B CA 1
ATOM 1353 C C . SER B 1 60 ? -2.783 21.062 0.311 1 95.56 60 SER B C 1
ATOM 1355 O O . SER B 1 60 ? -3.438 20.438 1.149 1 95.56 60 SER B O 1
ATOM 1357 N N . HIS B 1 61 ? -2.018 22.016 0.587 1 93.88 61 HIS B N 1
ATOM 1358 C CA . HIS B 1 61 ? -2.201 22.578 1.92 1 93.88 61 HIS B CA 1
ATOM 1359 C C . HIS B 1 61 ? -2.328 24.094 1.865 1 93.88 61 HIS B C 1
ATOM 1361 O O . HIS B 1 61 ? -1.868 24.734 0.912 1 93.88 61 HIS B O 1
ATOM 1367 N N . THR B 1 62 ? -3.109 24.625 2.744 1 91.94 62 THR B N 1
ATOM 1368 C CA . THR B 1 62 ? -3.256 26.047 2.973 1 91.94 62 THR B CA 1
ATOM 1369 C C . THR B 1 62 ? -2.943 26.406 4.426 1 91.94 62 THR B C 1
ATOM 1371 O O . THR B 1 62 ? -3.141 25.578 5.324 1 91.94 62 THR B O 1
ATOM 1374 N N . ARG B 1 63 ? -2.33 27.547 4.523 1 89.25 63 ARG B N 1
ATOM 1375 C CA . ARG B 1 63 ? -2.002 28.031 5.867 1 89.25 63 ARG B CA 1
ATOM 1376 C C . ARG B 1 63 ? -3.072 28.969 6.391 1 89.25 63 ARG B C 1
ATOM 1378 O O . ARG B 1 63 ? -3.441 29.938 5.715 1 89.25 63 ARG B O 1
ATOM 1385 N N . GLU B 1 64 ? -3.656 28.547 7.418 1 85 64 GLU B N 1
ATOM 1386 C CA . GLU B 1 64 ? -4.555 29.438 8.148 1 85 64 GLU B CA 1
ATOM 1387 C C . GLU B 1 64 ? -3.939 29.875 9.477 1 85 64 GLU B C 1
ATOM 1389 O O . GLU B 1 64 ? -4.02 29.141 10.469 1 85 64 GLU B O 1
ATOM 1394 N N . GLY B 1 65 ? -3.646 31.125 9.547 1 85.75 65 GLY B N 1
ATOM 1395 C CA . GLY B 1 65 ? -2.893 31.562 10.719 1 85.75 65 GLY B CA 1
ATOM 1396 C C . GLY B 1 65 ? -1.618 30.781 10.93 1 85.75 65 GLY B C 1
ATOM 1397 O O . GLY B 1 65 ? -0.738 30.75 10.07 1 85.75 65 GLY B O 1
ATOM 1398 N N . ARG B 1 66 ? -1.539 30.062 12.078 1 85.25 66 ARG B N 1
ATOM 1399 C CA . ARG B 1 66 ? -0.343 29.297 12.422 1 85.25 66 ARG B CA 1
ATOM 1400 C C . ARG B 1 66 ? -0.549 27.812 12.156 1 85.25 66 ARG B C 1
ATOM 1402 O O . ARG B 1 66 ? 0.298 27 12.516 1 85.25 66 ARG B O 1
ATOM 1409 N N . THR B 1 67 ? -1.7 27.5 11.516 1 87.5 67 THR B N 1
ATOM 1410 C CA . THR B 1 67 ? -2.045 26.094 11.328 1 87.5 67 THR B CA 1
ATOM 1411 C C . THR B 1 67 ? -2.162 25.766 9.844 1 87.5 67 THR B C 1
ATOM 1413 O O . THR B 1 67 ? -2.721 26.531 9.07 1 87.5 67 THR B O 1
ATOM 1416 N N . ASN B 1 68 ? -1.481 24.672 9.492 1 90.88 68 ASN B N 1
ATOM 1417 C CA . ASN B 1 68 ? -1.649 24.141 8.141 1 90.88 68 ASN B CA 1
ATOM 1418 C C . ASN B 1 68 ? -2.881 23.25 8.039 1 90.88 68 ASN B C 1
ATOM 1420 O O . ASN B 1 68 ? -3.172 22.469 8.953 1 90.88 68 ASN B O 1
ATOM 1424 N N . THR B 1 69 ? -3.654 23.5 6.98 1 94.06 69 THR B N 1
ATOM 1425 C CA . THR B 1 69 ? -4.781 22.625 6.672 1 94.06 69 THR B CA 1
ATOM 1426 C C . THR B 1 69 ? -4.539 21.875 5.359 1 94.06 69 THR B C 1
ATOM 1428 O O . THR B 1 69 ? -4.281 22.5 4.328 1 94.06 69 THR B O 1
ATOM 1431 N N . TYR B 1 70 ? -4.684 20.547 5.375 1 96 70 TYR B N 1
ATOM 1432 C CA . TYR B 1 70 ? -4.434 19.719 4.211 1 96 70 TYR B CA 1
ATOM 1433 C C . TYR B 1 70 ? -5.742 19.297 3.551 1 96 70 TYR B C 1
ATOM 1435 O O . TYR B 1 70 ? -6.723 19 4.234 1 96 70 TYR B O 1
ATOM 1443 N N . GLN B 1 71 ? -5.719 19.375 2.254 1 95.25 71 GLN B N 1
ATOM 1444 C CA . GLN B 1 71 ? -6.828 18.875 1.451 1 95.25 71 GLN B CA 1
ATOM 1445 C C . GLN B 1 71 ? -6.371 17.766 0.521 1 95.25 71 GLN B C 1
ATOM 1447 O O . GLN B 1 71 ? -5.355 17.891 -0.168 1 95.25 71 GLN B O 1
ATOM 1452 N N . ILE B 1 72 ? -7.172 16.703 0.571 1 95.62 72 ILE B N 1
ATOM 1453 C CA . ILE B 1 72 ? -6.859 15.547 -0.262 1 95.62 72 ILE B CA 1
ATOM 1454 C C . ILE B 1 72 ? -7.828 15.484 -1.44 1 95.62 72 ILE B C 1
ATOM 1456 O O . ILE B 1 72 ? -9.023 15.734 -1.283 1 95.62 72 ILE B O 1
ATOM 1460 N N . ASP B 1 73 ? -7.336 15.211 -2.578 1 94.38 73 ASP B N 1
ATOM 1461 C CA . ASP B 1 73 ? -8.188 14.938 -3.73 1 94.38 73 ASP B CA 1
ATOM 1462 C C . ASP B 1 73 ? -8.586 13.461 -3.777 1 94.38 73 ASP B C 1
ATOM 1464 O O . ASP B 1 73 ? -7.828 12.625 -4.27 1 94.38 73 ASP B O 1
ATOM 1468 N N . PRO B 1 74 ? -9.797 13.188 -3.43 1 90.31 74 PRO B N 1
ATOM 1469 C CA . PRO B 1 74 ? -10.211 11.789 -3.309 1 90.31 74 PRO B CA 1
ATOM 1470 C C . PRO B 1 74 ? -10.367 11.102 -4.66 1 90.31 74 PRO B C 1
ATOM 1472 O O . PRO B 1 74 ? -10.336 9.875 -4.738 1 90.31 74 PRO B O 1
ATOM 1475 N N . ALA B 1 75 ? -10.523 11.82 -5.691 1 90.31 75 ALA B N 1
ATOM 1476 C CA . ALA B 1 75 ? -10.812 11.25 -7.004 1 90.31 75 ALA B CA 1
ATOM 1477 C C . ALA B 1 75 ? -9.523 10.914 -7.75 1 90.31 75 ALA B C 1
ATOM 1479 O O . ALA B 1 75 ? -9.555 10.219 -8.766 1 90.31 75 ALA B O 1
ATOM 1480 N N . LYS B 1 76 ? -8.508 11.414 -7.246 1 91.38 76 LYS B N 1
ATOM 1481 C CA . LYS B 1 76 ? -7.23 11.148 -7.898 1 91.38 76 LYS B CA 1
ATOM 1482 C C . LYS B 1 76 ? -6.918 9.648 -7.902 1 91.38 76 LYS B C 1
ATOM 1484 O O . LYS B 1 76 ? -7.141 8.961 -6.902 1 91.38 76 LYS B O 1
ATOM 1489 N N . VAL B 1 77 ? -6.363 9.219 -9.07 1 89.31 77 VAL B N 1
ATOM 1490 C CA . VAL B 1 77 ? -6.07 7.801 -9.219 1 89.31 77 VAL B CA 1
ATOM 1491 C C . VAL B 1 77 ? -4.637 7.52 -8.781 1 89.31 77 VAL B C 1
ATOM 1493 O O . VAL B 1 77 ? -3.77 8.391 -8.875 1 89.31 77 VAL B O 1
ATOM 1496 N N . LEU B 1 78 ? -4.473 6.27 -8.383 1 88.56 78 LEU B N 1
ATOM 1497 C CA . LEU B 1 78 ? -3.152 5.871 -7.906 1 88.56 78 LEU B CA 1
ATOM 1498 C C . LEU B 1 78 ? -2.143 5.855 -9.047 1 88.56 78 LEU B C 1
ATOM 1500 O O . LEU B 1 78 ? -2.504 5.574 -10.195 1 88.56 78 LEU B O 1
ATOM 1504 N N . ARG B 1 79 ? -0.967 6.09 -8.781 1 82.44 79 ARG B N 1
ATOM 1505 C CA . ARG B 1 79 ? 0.109 6.383 -9.727 1 82.44 79 ARG B CA 1
ATOM 1506 C C . ARG B 1 79 ? 0.524 5.133 -10.492 1 82.44 79 ARG B C 1
ATOM 1508 O O . ARG B 1 79 ? 0.876 5.207 -11.672 1 82.44 79 ARG B O 1
ATOM 1515 N N . HIS B 1 80 ? 0.494 3.99 -9.844 1 79.62 80 HIS B N 1
ATOM 1516 C CA . HIS B 1 80 ? 0.984 2.787 -10.508 1 79.62 80 HIS B CA 1
ATOM 1517 C C . HIS B 1 80 ? -0.019 2.277 -11.539 1 79.62 80 HIS B C 1
ATOM 1519 O O . HIS B 1 80 ? -1.212 2.17 -11.242 1 79.62 80 HIS B O 1
ATOM 1525 N N . PRO B 1 81 ? 0.484 1.962 -12.656 1 74.75 81 PRO B N 1
ATOM 1526 C CA . PRO B 1 81 ? -0.419 1.494 -13.711 1 74.75 81 PRO B CA 1
ATOM 1527 C C . PRO B 1 81 ? -1.251 0.287 -13.289 1 74.75 81 PRO B C 1
ATOM 1529 O O . PRO B 1 81 ? -2.41 0.159 -13.688 1 74.75 81 PRO B O 1
ATOM 1532 N N . ALA B 1 82 ? -0.667 -0.592 -12.57 1 74.94 82 ALA B N 1
ATOM 1533 C CA . ALA B 1 82 ? -1.395 -1.773 -12.109 1 74.94 82 ALA B CA 1
ATOM 1534 C C . ALA B 1 82 ? -2.529 -1.387 -11.164 1 74.94 82 ALA B C 1
ATOM 1536 O O . ALA B 1 82 ? -3.426 -2.191 -10.898 1 74.94 82 ALA B O 1
ATOM 1537 N N . GLU B 1 83 ? -2.48 -0.094 -10.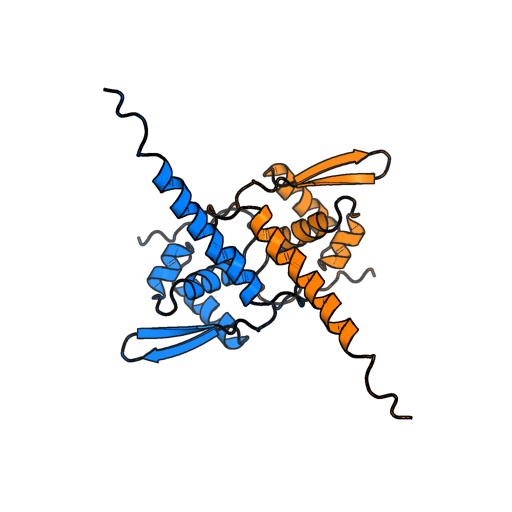797 1 76.5 83 GLU B N 1
ATOM 1538 C CA . GLU B 1 83 ? -3.465 0.376 -9.82 1 76.5 83 GLU B CA 1
ATOM 1539 C C . GLU B 1 83 ? -4.309 1.509 -10.398 1 76.5 83 GLU B C 1
ATOM 1541 O O . GLU B 1 83 ? -4.98 2.229 -9.656 1 76.5 83 GLU B O 1
ATOM 1546 N N . SER B 1 84 ? -4.199 1.72 -11.672 1 75.06 84 SER B N 1
ATOM 1547 C CA . SER B 1 84 ? -4.832 2.852 -12.344 1 75.06 84 SER B CA 1
ATOM 1548 C C . SER B 1 84 ? -6.348 2.818 -12.164 1 75.06 84 SER B C 1
ATOM 1550 O O . SER B 1 84 ? -7.016 3.844 -12.312 1 75.06 84 SER B O 1
ATOM 1552 N N . GLY B 1 85 ? -6.852 1.805 -11.727 1 76.94 85 GLY B N 1
ATOM 1553 C CA . GLY B 1 85 ? -8.289 1.742 -11.508 1 76.94 85 GLY B CA 1
ATOM 1554 C C . GLY B 1 85 ? -8.68 2.068 -10.078 1 76.94 85 GLY B C 1
ATOM 1555 O O . GLY B 1 85 ? -9.867 2.223 -9.781 1 76.94 85 GLY B O 1
ATOM 1556 N N . LEU B 1 86 ? -7.711 2.326 -9.312 1 85.38 86 LEU B N 1
ATOM 1557 C CA . LEU B 1 86 ? -7.961 2.611 -7.902 1 85.38 86 LEU B CA 1
ATOM 1558 C C . LEU B 1 86 ? -7.828 4.102 -7.617 1 85.38 86 LEU B C 1
ATOM 1560 O O . LEU B 1 86 ? -6.918 4.758 -8.125 1 85.38 86 LEU B O 1
ATOM 1564 N N . SER B 1 87 ? -8.789 4.621 -6.832 1 89.56 87 SER B N 1
ATOM 1565 C CA . SER B 1 87 ? -8.734 6.023 -6.441 1 89.56 87 SER B CA 1
ATOM 1566 C C . SER B 1 87 ? -8.125 6.184 -5.051 1 89.56 87 SER B C 1
ATOM 1568 O O . SER B 1 87 ? -8.07 5.223 -4.277 1 89.56 87 SER B O 1
ATOM 1570 N N . VAL B 1 88 ? -7.715 7.441 -4.715 1 91.38 88 VAL B N 1
ATOM 1571 C CA . VAL B 1 88 ? -7.23 7.805 -3.387 1 91.38 88 VAL B CA 1
ATOM 1572 C C . VAL B 1 88 ? -8.32 7.539 -2.35 1 91.38 88 VAL B C 1
ATOM 1574 O O . VAL B 1 88 ? -8.039 7 -1.275 1 91.38 88 VAL B O 1
ATOM 1577 N N . ALA B 1 89 ? -9.5 7.836 -2.711 1 89.75 89 ALA B N 1
ATOM 1578 C CA . ALA B 1 89 ? -10.633 7.617 -1.813 1 89.75 89 ALA B CA 1
ATOM 1579 C C . ALA B 1 89 ? -10.766 6.141 -1.449 1 89.75 89 ALA B C 1
ATOM 1581 O O . ALA B 1 89 ? -11.008 5.801 -0.287 1 89.75 89 ALA B O 1
ATOM 1582 N N . SER B 1 90 ? -10.664 5.281 -2.396 1 87.62 90 SER B N 1
ATOM 1583 C CA . SER B 1 90 ? -10.773 3.844 -2.166 1 87.62 90 SER B CA 1
ATOM 1584 C C . SER B 1 90 ? -9.672 3.352 -1.231 1 87.62 90 SER B C 1
ATOM 1586 O O . SER B 1 90 ? -9.93 2.586 -0.302 1 87.62 90 SER B O 1
ATOM 1588 N N . LEU B 1 91 ? -8.523 3.836 -1.484 1 88.69 91 LEU B N 1
ATOM 1589 C CA . LEU B 1 91 ? -7.391 3.465 -0.644 1 88.69 91 LEU B CA 1
ATOM 1590 C C . LEU B 1 91 ? -7.605 3.93 0.793 1 88.69 91 LEU B C 1
ATOM 1592 O O . LEU B 1 91 ? -7.449 3.146 1.733 1 88.69 91 LEU B O 1
ATOM 1596 N N . LEU B 1 92 ? -8.062 5.16 0.914 1 90.12 92 LEU B N 1
ATOM 1597 C CA . LEU B 1 92 ? -8.227 5.75 2.238 1 90.12 92 LEU B CA 1
ATOM 1598 C C . LEU B 1 92 ? -9.391 5.102 2.98 1 90.12 92 LEU B C 1
ATOM 1600 O O . LEU B 1 92 ? -9.367 4.992 4.207 1 90.12 92 LEU B O 1
ATOM 1604 N N . SER B 1 93 ? -10.375 4.695 2.291 1 85.5 93 SER B N 1
ATOM 1605 C CA . SER B 1 93 ? -11.531 4.066 2.918 1 85.5 93 SER B CA 1
ATOM 1606 C C . SER B 1 93 ? -11.141 2.789 3.652 1 85.5 93 SER B C 1
ATOM 1608 O O . SER B 1 93 ? -11.68 2.484 4.715 1 85.5 93 SER B O 1
ATOM 1610 N N . VAL B 1 94 ? -10.188 2.127 3.205 1 80.12 94 VAL B N 1
ATOM 1611 C CA . VAL B 1 94 ? -9.742 0.888 3.834 1 80.12 94 VAL B CA 1
ATOM 1612 C C . VAL B 1 94 ? -8.781 1.204 4.98 1 80.12 94 VAL B C 1
ATOM 1614 O O . VAL B 1 94 ? -8.805 0.539 6.016 1 80.12 94 VAL B O 1
ATOM 1617 N N . LEU B 1 95 ? -8.055 2.195 4.781 1 83.25 95 LEU B N 1
ATOM 1618 C CA . LEU B 1 95 ? -7.074 2.541 5.805 1 83.25 95 LEU B CA 1
ATOM 1619 C C . LEU B 1 95 ? -7.75 3.182 7.012 1 83.25 95 LEU B C 1
ATOM 1621 O O . LEU B 1 95 ? -7.242 3.088 8.133 1 83.25 95 LEU B O 1
ATOM 1625 N N . ALA B 1 96 ? -8.867 3.965 6.762 1 70.31 96 ALA B N 1
ATOM 1626 C CA . ALA B 1 96 ? -9.625 4.613 7.824 1 70.31 96 ALA B CA 1
ATOM 1627 C C . ALA B 1 96 ? -10.391 3.59 8.656 1 70.31 96 ALA B C 1
ATOM 1629 O O . ALA B 1 96 ? -10.516 3.74 9.875 1 70.31 96 ALA B O 1
ATOM 1630 N N . ARG B 1 97 ? -11.328 2.834 8.062 1 56.72 97 ARG B N 1
ATOM 1631 C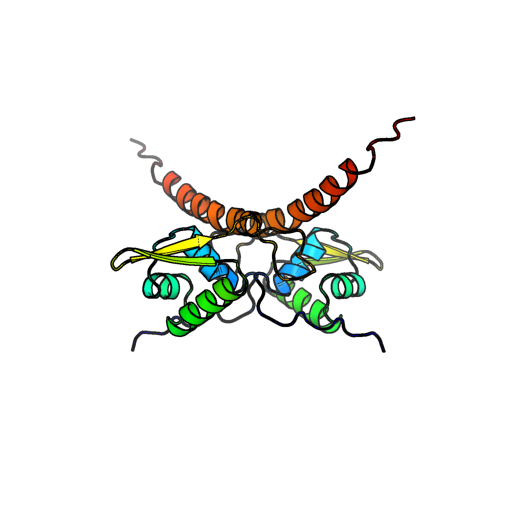 CA . ARG B 1 97 ? -12.25 1.936 8.75 1 56.72 97 ARG B CA 1
ATOM 1632 C C . ARG B 1 97 ? -11.523 1.104 9.797 1 56.72 97 ARG B C 1
ATOM 1634 O O . ARG B 1 97 ? -12.062 0.84 10.875 1 56.72 97 ARG B O 1
ATOM 1641 N N . ASP B 1 98 ? -10.562 0.408 9.422 1 53.22 98 ASP B N 1
ATOM 1642 C CA . ASP B 1 98 ? -10.094 -0.606 10.359 1 53.22 98 ASP B CA 1
ATOM 1643 C C . ASP B 1 98 ? -9.602 0.032 11.656 1 53.22 98 ASP B C 1
ATOM 1645 O O . ASP B 1 98 ? -9.547 -0.628 12.695 1 53.22 98 ASP B O 1
ATOM 1649 N N . GLU B 1 99 ? -9.266 1.348 11.648 1 50.03 99 GLU B N 1
ATOM 1650 C CA . GLU B 1 99 ? -9.008 1.94 12.953 1 50.03 99 GLU B CA 1
ATOM 1651 C C . GLU B 1 99 ? -10.242 1.875 13.852 1 50.03 99 GLU B C 1
ATOM 1653 O O . GLU B 1 99 ? -10.133 1.684 15.062 1 50.03 99 GLU B O 1
ATOM 1658 N N . ALA B 1 100 ? -11.359 2.098 13.203 1 44.59 100 ALA B N 1
ATOM 1659 C CA . ALA B 1 100 ? -12.586 2.08 13.984 1 44.59 100 ALA B CA 1
ATOM 1660 C C . ALA B 1 100 ? -12.836 0.699 14.586 1 44.59 100 ALA B C 1
ATOM 1662 O O . ALA B 1 100 ? -13.344 0.582 15.703 1 44.59 100 ALA B O 1
ATOM 1663 N N . ASP B 1 101 ? -12.734 -0.182 13.727 1 44.72 101 ASP B N 1
ATOM 1664 C CA . ASP B 1 101 ? -13.023 -1.519 14.234 1 44.72 101 ASP B CA 1
ATOM 1665 C C . ASP B 1 101 ? -12.039 -1.918 15.336 1 44.72 101 ASP B C 1
ATOM 1667 O O . ASP B 1 101 ? -12.352 -2.766 16.172 1 44.72 101 ASP B O 1
ATOM 1671 N N . ARG B 1 102 ? -10.867 -1.451 15.273 1 47.16 102 ARG B N 1
ATOM 1672 C CA . ARG B 1 102 ? -9.969 -1.713 16.391 1 47.16 102 ARG B CA 1
ATOM 1673 C C . ARG B 1 102 ? -10.523 -1.141 17.688 1 47.16 102 ARG B C 1
ATOM 1675 O O . ARG B 1 102 ? -10.328 -1.716 18.766 1 47.16 102 ARG B O 1
ATOM 1682 N N . THR B 1 103 ? -10.977 0.089 17.578 1 42.44 103 THR B N 1
ATOM 1683 C CA . THR B 1 103 ? -11.492 0.729 18.781 1 42.44 103 THR B CA 1
ATOM 1684 C C . THR B 1 103 ? -12.805 0.078 19.234 1 42.44 103 THR B C 1
ATOM 1686 O O . THR B 1 103 ? -13.172 0.156 20.406 1 42.44 103 THR B O 1
ATOM 1689 N N . GLY B 1 104 ? -13.484 -0.338 18.375 1 39.78 104 GLY B N 1
ATOM 1690 C CA . GLY B 1 104 ? -14.773 -0.836 18.812 1 39.78 104 GLY B CA 1
ATOM 1691 C C . GLY B 1 104 ? -14.688 -2.168 19.531 1 39.78 104 GLY B C 1
ATOM 1692 O O . GLY B 1 104 ? -15.656 -2.607 20.156 1 39.78 104 GLY B O 1
ATOM 1693 N N . SER B 1 105 ? -13.812 -3.035 19.109 1 42.5 105 SER B N 1
ATOM 1694 C CA . SER B 1 105 ? -13.875 -4.336 19.766 1 42.5 105 SER B CA 1
ATOM 1695 C C . SER B 1 105 ? -13.414 -4.246 21.219 1 42.5 105 SER B C 1
ATOM 1697 O O . SER B 1 105 ? -13.586 -5.191 21.984 1 42.5 105 SER B O 1
ATOM 1699 N N . SER B 1 106 ? -12.672 -3.271 21.469 1 42.22 106 SER B N 1
ATOM 1700 C CA . SER B 1 106 ? -12.195 -3.324 22.844 1 42.22 106 SER B CA 1
ATOM 1701 C C . SER B 1 106 ? -13.32 -3.01 23.828 1 42.22 106 SER B C 1
ATOM 1703 O O . SER B 1 106 ? -13.148 -3.16 25.047 1 42.22 106 SER B O 1
ATOM 1705 N N . GLN B 1 107 ? -14.289 -2.229 23.391 1 40.28 107 GLN B N 1
ATOM 1706 C CA . GLN B 1 107 ? -15.18 -1.783 24.453 1 40.28 107 GLN B CA 1
ATOM 1707 C C . GLN B 1 107 ? -16.078 -2.92 24.938 1 40.28 107 GLN B C 1
ATOM 1709 O O . GLN B 1 107 ? -16.797 -2.775 25.922 1 40.28 107 GLN B O 1
ATOM 1714 N N . ASP B 1 108 ? -16.234 -3.945 24.125 1 39.88 108 ASP B N 1
ATOM 1715 C CA . ASP B 1 108 ? -17.281 -4.84 24.625 1 39.88 108 ASP B CA 1
ATOM 1716 C C . ASP B 1 108 ? -16.734 -5.73 25.75 1 39.88 108 ASP B C 1
ATOM 1718 O O . ASP B 1 108 ? -17.469 -6.562 26.297 1 39.88 108 ASP B O 1
ATOM 1722 N N . GLY B 1 109 ? -15.414 -5.734 25.953 1 36.91 109 GLY B N 1
ATOM 1723 C CA . GLY B 1 109 ? -15.008 -6.797 26.875 1 36.91 109 GLY B CA 1
ATOM 1724 C C . GLY B 1 109 ? -15.398 -6.527 28.312 1 36.91 109 GLY B C 1
ATOM 1725 O O . GLY B 1 109 ? -15.164 -7.355 29.188 1 36.91 109 GLY B O 1
ATOM 1726 N N . GLY B 1 110 ? -15.289 -5.301 28.75 1 38.38 110 GLY B N 1
ATOM 1727 C CA . GLY B 1 110 ? -15.133 -5.219 30.188 1 38.38 110 GLY B CA 1
ATOM 1728 C C . GLY B 1 110 ? -16.438 -5.43 30.938 1 38.38 110 GLY B C 1
ATOM 1729 O O . GLY B 1 110 ? -16.5 -5.23 32.156 1 38.38 110 GLY B O 1
ATOM 1730 N N . ARG B 1 111 ? -17.594 -5.262 30.234 1 38.12 111 ARG B N 1
ATOM 1731 C CA . ARG B 1 111 ? -18.672 -5.281 31.203 1 38.12 111 ARG B CA 1
ATOM 1732 C C . ARG B 1 111 ? -18.922 -6.695 31.719 1 38.12 111 ARG B C 1
ATOM 1734 O O . ARG B 1 111 ? -19.922 -7.32 31.344 1 38.12 111 ARG B O 1
ATOM 1741 N N . HIS B 1 112 ? -17.984 -7.594 31.594 1 36.84 112 HIS B N 1
ATOM 1742 C CA . HIS B 1 112 ? -18.344 -8.922 32.062 1 36.84 112 HIS B CA 1
ATOM 1743 C C . HIS B 1 112 ? -18.844 -8.867 33.531 1 36.84 112 HIS B C 1
ATOM 1745 O O . HIS B 1 112 ? -18.547 -7.926 34.25 1 36.84 112 HIS B O 1
ATOM 1751 N N . ALA B 1 113 ? -18.625 -10.008 34.375 1 34.97 113 ALA B N 1
ATOM 1752 C CA . ALA B 1 113 ? -19.266 -10.906 35.312 1 34.97 113 ALA B CA 1
ATOM 1753 C C . ALA B 1 113 ? -19.156 -10.359 36.75 1 34.97 113 ALA B C 1
ATOM 1755 O O . ALA B 1 113 ? -18.109 -10.477 37.375 1 34.97 113 ALA B O 1
ATOM 1756 N N . ALA B 1 114 ? -19.453 -9.086 37 1 31.12 114 ALA B N 1
ATOM 1757 C CA . ALA B 1 114 ? -19.531 -8.898 38.438 1 31.12 114 ALA B CA 1
ATOM 1758 C C . ALA B 1 114 ? -20.656 -9.75 39.031 1 31.12 114 ALA B C 1
ATOM 1760 O O . ALA B 1 114 ? -21.844 -9.453 38.844 1 31.12 114 ALA B O 1
ATOM 1761 N N . ALA B 1 115 ? -20.578 -11.062 38.906 1 32.62 115 ALA B N 1
ATOM 1762 C CA . ALA B 1 115 ? -21.453 -11.953 39.656 1 32.62 115 ALA B CA 1
ATOM 1763 C C . ALA B 1 115 ? -21.344 -11.688 41.156 1 32.62 115 ALA B C 1
ATOM 1765 O O . ALA B 1 115 ? -20.281 -11.859 41.75 1 32.62 115 ALA B O 1
ATOM 1766 N N . THR B 1 116 ? -21.75 -10.461 41.594 1 29.83 116 THR B N 1
ATOM 1767 C CA . THR B 1 116 ? -22.188 -10.617 42.969 1 29.83 116 THR B CA 1
ATOM 1768 C C . THR B 1 116 ? -23.406 -11.531 43.031 1 29.83 116 THR B C 1
ATOM 1770 O O . THR B 1 116 ? -24.359 -11.375 42.281 1 29.83 116 THR B O 1
#

Solvent-accessible surface area (backbone atoms only — not comparable to full-atom values): 13236 Å² total; per-residue (Å²): 126,84,71,66,49,71,63,78,84,71,86,49,48,61,30,69,55,36,47,52,50,45,51,38,71,76,33,40,60,60,49,64,66,58,49,10,62,60,66,34,44,49,52,68,56,45,52,50,44,52,51,50,36,35,74,72,59,46,33,46,72,47,75,54,89,96,40,54,40,52,45,71,45,47,78,44,56,43,78,44,75,82,36,53,53,31,33,43,41,50,56,43,54,44,66,51,49,26,52,52,56,51,58,55,61,62,65,68,64,70,77,64,84,80,73,127,125,83,69,64,49,70,63,80,85,69,86,50,47,62,29,70,56,35,48,51,51,46,50,38,71,75,34,41,60,62,47,64,67,58,50,10,63,61,65,34,44,49,52,68,56,46,52,51,42,52,50,50,36,34,74,72,61,46,34,46,72,47,75,56,88,96,40,55,39,52,47,71,44,48,77,43,56,42,78,45,74,83,36,52,51,32,34,42,41,48,54,42,54,42,66,53,49,28,52,50,56,52,59,54,61,60,66,68,61,69,78,64,82,77,76,122